Protein AF-C9SGU6-F1 (afdb_monomer_lite)

Structure (mmCIF, N/CA/C/O backbone):
data_AF-C9SGU6-F1
#
_entry.id   AF-C9SGU6-F1
#
loop_
_atom_site.group_PDB
_atom_site.id
_atom_site.type_symbol
_atom_site.label_atom_id
_atom_site.label_alt_id
_atom_site.label_comp_id
_atom_site.label_asym_id
_atom_site.label_entity_id
_atom_site.label_seq_id
_atom_site.pdbx_PDB_ins_code
_atom_site.Cartn_x
_atom_site.Cartn_y
_atom_site.Cartn_z
_atom_site.occupancy
_atom_site.B_iso_or_equiv
_atom_site.auth_seq_id
_atom_site.auth_comp_id
_atom_site.auth_asym_id
_atom_site.auth_atom_id
_atom_site.pdbx_PDB_model_num
ATOM 1 N N . MET A 1 1 ? 8.259 -7.236 9.080 1.00 78.50 1 MET A N 1
ATOM 2 C CA . MET A 1 1 ? 6.953 -6.535 9.101 1.00 78.50 1 MET A CA 1
ATOM 3 C C . MET A 1 1 ? 5.744 -7.467 9.236 1.00 78.50 1 MET A C 1
ATOM 5 O O . MET A 1 1 ? 4.925 -7.207 10.109 1.00 78.50 1 MET A O 1
ATOM 9 N N . LYS A 1 2 ? 5.641 -8.582 8.484 1.00 86.56 2 LYS A N 1
ATOM 10 C CA . LYS A 1 2 ? 4.493 -9.524 8.561 1.00 86.56 2 LYS A CA 1
ATOM 11 C C . LYS A 1 2 ? 4.124 -9.968 9.991 1.00 86.56 2 LYS A C 1
ATOM 13 O O . LYS A 1 2 ? 2.999 -9.752 10.418 1.00 86.56 2 LYS A O 1
ATOM 18 N N . LEU A 1 3 ? 5.095 -10.442 10.779 1.00 90.69 3 LEU A N 1
ATOM 19 C CA . LEU A 1 3 ? 4.860 -10.896 12.160 1.00 90.69 3 LEU A CA 1
ATOM 20 C C . LEU A 1 3 ? 4.240 -9.823 13.079 1.00 90.69 3 LEU A C 1
ATOM 22 O O . LEU A 1 3 ? 3.405 -10.140 13.920 1.00 90.69 3 LEU A O 1
ATOM 26 N N . GLN A 1 4 ? 4.653 -8.557 12.948 1.00 88.88 4 GLN A N 1
ATOM 27 C CA . GLN A 1 4 ? 4.104 -7.462 13.760 1.00 88.88 4 GLN A CA 1
ATOM 28 C C . GLN A 1 4 ? 2.655 -7.165 13.379 1.00 88.88 4 GLN A C 1
ATOM 30 O O . GLN A 1 4 ? 1.804 -7.047 14.258 1.00 88.88 4 GLN A O 1
ATOM 35 N N . ARG A 1 5 ? 2.363 -7.120 12.075 1.00 90.75 5 ARG A N 1
ATOM 36 C CA . ARG A 1 5 ? 1.000 -6.968 11.563 1.00 90.75 5 ARG A CA 1
ATOM 37 C C . ARG A 1 5 ? 0.098 -8.099 12.059 1.00 90.75 5 ARG A C 1
ATOM 39 O O . ARG A 1 5 ? -1.001 -7.829 12.532 1.00 90.75 5 ARG A O 1
ATOM 46 N N . ASP A 1 6 ? 0.558 -9.344 11.999 1.00 92.00 6 ASP A N 1
ATOM 47 C CA . ASP A 1 6 ? -0.247 -10.500 12.403 1.00 92.00 6 ASP A CA 1
ATOM 48 C C . ASP A 1 6 ? -0.514 -10.490 13.922 1.00 92.00 6 ASP A C 1
ATOM 50 O O . ASP A 1 6 ? -1.636 -10.755 14.359 1.00 92.00 6 ASP A O 1
ATOM 54 N N . LYS A 1 7 ? 0.471 -10.077 14.735 1.00 92.81 7 LYS A N 1
ATOM 55 C CA . LYS A 1 7 ? 0.284 -9.846 16.180 1.00 92.81 7 LYS A CA 1
ATOM 56 C C . LYS A 1 7 ? -0.747 -8.751 16.471 1.00 92.81 7 LYS A C 1
ATOM 58 O O . LYS A 1 7 ? -1.574 -8.938 17.362 1.00 92.81 7 LYS A O 1
ATOM 63 N N . LEU A 1 8 ? -0.733 -7.640 15.730 1.00 91.94 8 LEU A N 1
ATOM 64 C CA . LEU A 1 8 ? -1.722 -6.567 15.899 1.00 91.94 8 LEU A CA 1
ATOM 65 C C . LEU A 1 8 ? -3.136 -7.028 15.519 1.00 91.94 8 LEU A C 1
ATOM 67 O O . LEU A 1 8 ? -4.075 -6.727 16.248 1.00 91.94 8 LEU A O 1
ATOM 71 N N . HIS A 1 9 ? -3.298 -7.840 14.469 1.00 92.62 9 HIS A N 1
ATOM 72 C CA . HIS A 1 9 ? -4.600 -8.435 14.129 1.00 92.62 9 HIS A CA 1
ATOM 73 C C . HIS A 1 9 ? -5.104 -9.398 15.212 1.00 92.62 9 HIS A C 1
ATOM 75 O O . HIS A 1 9 ? -6.284 -9.389 15.562 1.00 92.62 9 HIS A O 1
ATOM 81 N N . GLN A 1 10 ? -4.222 -10.231 15.774 1.00 93.19 10 GLN A N 1
ATOM 82 C CA . GLN A 1 10 ? -4.583 -11.100 16.901 1.00 93.19 10 GLN A CA 1
ATOM 83 C C . GLN A 1 10 ? -5.014 -10.279 18.122 1.00 93.19 10 GLN A C 1
ATOM 85 O O . GLN A 1 10 ? -5.991 -10.624 18.790 1.00 93.19 10 GLN A O 1
ATOM 90 N N . TYR A 1 11 ? -4.311 -9.180 18.402 1.00 92.19 11 TYR A N 1
ATOM 91 C CA . TYR A 1 11 ? -4.652 -8.266 19.487 1.00 92.19 11 TYR A CA 1
ATOM 92 C C . TYR A 1 11 ? -6.001 -7.571 19.260 1.00 92.19 11 TYR A C 1
ATOM 94 O O . TYR A 1 11 ? -6.828 -7.564 20.169 1.00 92.19 11 TYR A O 1
ATOM 102 N N . GLN A 1 12 ? -6.261 -7.082 18.042 1.00 92.12 12 GLN A N 1
ATOM 103 C CA . GLN A 1 12 ? -7.534 -6.477 17.641 1.00 92.12 12 GLN A CA 1
ATOM 104 C C . GLN A 1 12 ? -8.701 -7.442 17.896 1.00 92.12 12 GLN A C 1
ATOM 106 O O . GLN A 1 12 ? -9.606 -7.115 18.660 1.00 92.12 12 GLN A O 1
ATOM 111 N N . LYS A 1 13 ? -8.618 -8.682 17.383 1.00 94.00 13 LYS A N 1
ATOM 112 C CA . LYS A 1 13 ? -9.633 -9.729 17.620 1.00 94.00 13 LYS A CA 1
ATOM 113 C C . LYS A 1 13 ? -9.870 -9.982 19.110 1.00 94.00 13 LYS A C 1
ATOM 115 O O . LYS A 1 13 ? -11.010 -10.137 19.548 1.00 94.00 13 LYS A O 1
ATOM 120 N N . ARG A 1 14 ? -8.796 -10.021 19.905 1.00 93.25 14 ARG A N 1
ATOM 121 C CA . ARG A 1 14 ? -8.880 -10.251 21.353 1.00 93.25 14 ARG A CA 1
ATOM 122 C C . ARG A 1 14 ? -9.587 -9.106 22.076 1.00 93.25 14 ARG A C 1
ATOM 124 O O . ARG A 1 14 ? -10.391 -9.379 22.966 1.00 93.25 14 ARG A O 1
ATOM 131 N N . ILE A 1 15 ? -9.298 -7.857 21.710 1.00 92.31 15 ILE A N 1
ATOM 132 C CA . ILE A 1 15 ? -9.948 -6.684 22.304 1.00 92.31 15 ILE A CA 1
ATOM 133 C C . ILE A 1 15 ? -11.419 -6.606 21.911 1.00 92.31 15 ILE A C 1
ATOM 135 O O . ILE A 1 15 ? -12.236 -6.327 22.785 1.00 92.31 15 ILE A O 1
ATOM 139 N N . THR A 1 16 ? -11.782 -6.885 20.657 1.00 92.56 16 THR A N 1
ATOM 140 C CA . THR A 1 16 ? -13.190 -6.872 20.228 1.00 92.56 16 THR A CA 1
ATOM 141 C C . THR A 1 16 ? -14.025 -7.826 21.083 1.00 92.56 16 THR A C 1
ATOM 143 O O . THR A 1 16 ? -14.994 -7.404 21.711 1.00 92.56 16 THR A O 1
ATOM 146 N N . LEU A 1 17 ? -13.559 -9.070 21.253 1.00 94.06 17 LEU A N 1
ATOM 147 C CA . LEU A 1 17 ? -14.221 -10.053 22.117 1.00 94.06 17 LEU A CA 1
ATOM 148 C C . LEU A 1 17 ? -14.317 -9.605 23.584 1.00 94.06 17 LEU A C 1
ATOM 150 O O . LEU A 1 17 ? -15.277 -9.943 24.277 1.00 94.06 17 LEU A O 1
ATOM 154 N N . LEU A 1 18 ? -13.315 -8.884 24.093 1.00 92.62 18 LEU A N 1
ATOM 155 C CA . LEU A 1 18 ? -13.335 -8.361 25.460 1.00 92.62 18 LEU A CA 1
ATOM 156 C C . LEU A 1 18 ? -14.340 -7.207 25.608 1.00 92.62 18 LEU A C 1
ATOM 158 O O . LEU A 1 18 ? -15.102 -7.179 26.573 1.00 92.62 18 LEU A O 1
ATOM 162 N N . THR A 1 19 ? -14.407 -6.329 24.610 1.00 93.94 19 THR A N 1
ATOM 163 C CA . THR A 1 19 ? -15.327 -5.185 24.542 1.00 93.94 19 THR A CA 1
ATOM 164 C C . THR A 1 19 ? -16.788 -5.658 24.516 1.00 93.94 19 THR A C 1
ATOM 166 O O . THR A 1 19 ? -17.645 -5.104 25.216 1.00 93.94 19 THR A O 1
ATOM 169 N N . ASP A 1 20 ? -17.078 -6.736 23.783 1.00 94.00 20 ASP A N 1
ATOM 170 C CA . ASP A 1 20 ? -18.405 -7.364 23.747 1.00 94.00 20 ASP A CA 1
ATOM 171 C C . ASP A 1 20 ? -18.794 -7.950 25.110 1.00 94.00 20 ASP A C 1
ATOM 173 O O . ASP A 1 20 ? -19.910 -7.736 25.600 1.00 94.00 20 ASP A O 1
ATOM 177 N N . LYS A 1 21 ? -17.850 -8.623 25.783 1.00 94.88 21 LYS A N 1
ATOM 178 C CA . LYS A 1 21 ? -18.050 -9.146 27.143 1.00 94.88 21 LYS A CA 1
ATOM 179 C C . LYS A 1 21 ? -18.328 -8.030 28.144 1.00 94.88 21 LYS A C 1
ATOM 181 O O . LYS A 1 21 ? -19.246 -8.155 28.951 1.00 94.88 21 LYS A O 1
ATOM 186 N N . GLU A 1 22 ? -17.588 -6.927 28.092 1.00 92.56 22 GLU A N 1
ATOM 187 C CA . GLU A 1 22 ? -17.822 -5.779 28.976 1.00 92.56 22 GLU A CA 1
ATOM 188 C C . GLU A 1 22 ? -19.174 -5.111 28.714 1.00 92.56 22 GLU A C 1
ATOM 190 O O . GLU A 1 22 ? -19.848 -4.694 29.657 1.00 92.56 22 GLU A O 1
ATOM 195 N N . THR A 1 23 ? -19.628 -5.100 27.459 1.00 94.56 23 THR A N 1
ATOM 196 C CA . THR A 1 23 ? -20.978 -4.647 27.095 1.00 94.56 23 THR A CA 1
ATOM 197 C C . THR A 1 23 ? -22.054 -5.549 27.703 1.00 94.56 23 THR A C 1
ATOM 199 O O . THR A 1 23 ? -23.039 -5.051 28.255 1.00 94.56 23 THR A O 1
ATOM 202 N N . ALA A 1 24 ? -21.871 -6.871 27.652 1.00 95.50 24 ALA A N 1
ATOM 203 C CA . ALA A 1 24 ? -22.787 -7.825 28.275 1.00 95.50 24 ALA A CA 1
ATOM 204 C C . ALA A 1 24 ? -22.815 -7.678 29.807 1.00 95.50 24 ALA A C 1
ATOM 206 O O . ALA A 1 24 ? -23.893 -7.631 30.401 1.00 95.50 24 ALA A O 1
ATOM 207 N N . ILE A 1 25 ? -21.649 -7.527 30.445 1.00 93.88 25 ILE A N 1
ATOM 208 C CA . ILE A 1 25 ? -21.535 -7.301 31.894 1.00 93.88 25 ILE A CA 1
ATOM 209 C C . ILE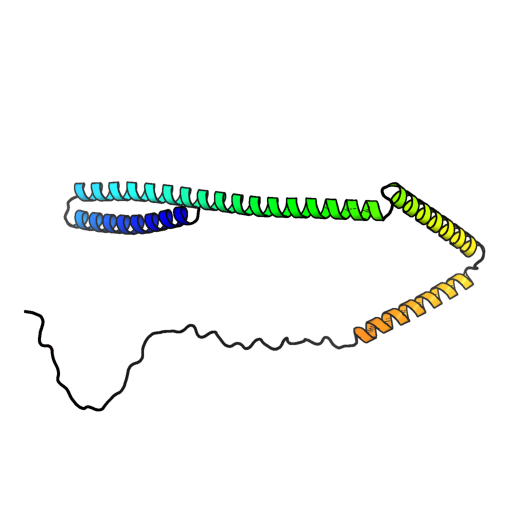 A 1 25 ? -22.234 -5.996 32.292 1.00 93.88 25 ILE A C 1
ATOM 211 O O . ILE A 1 25 ? -22.996 -5.985 33.257 1.00 93.88 25 ILE A O 1
ATOM 215 N N . ALA A 1 26 ? -22.037 -4.910 31.538 1.00 93.00 26 ALA A N 1
ATOM 216 C CA . ALA A 1 26 ? -22.704 -3.638 31.802 1.00 93.00 26 ALA A CA 1
ATOM 217 C C . ALA A 1 26 ? -24.237 -3.775 31.747 1.00 93.00 26 ALA A C 1
ATOM 219 O O . ALA A 1 26 ? -24.923 -3.312 32.658 1.00 93.00 26 ALA A O 1
ATOM 220 N N . LYS A 1 27 ? -24.775 -4.478 30.737 1.00 94.88 27 LYS A N 1
ATOM 221 C CA . LYS A 1 27 ? -26.218 -4.767 30.623 1.00 94.88 27 LYS A CA 1
ATOM 222 C C . LYS A 1 27 ? -26.739 -5.583 31.811 1.00 94.88 27 LYS A C 1
ATOM 224 O O . LYS A 1 27 ? -27.778 -5.248 32.372 1.00 94.88 27 LYS A O 1
ATOM 229 N N . GLN A 1 28 ? -26.006 -6.617 32.230 1.00 95.12 28 GLN A N 1
ATOM 230 C CA . GLN A 1 28 ? -26.386 -7.446 33.379 1.00 95.12 28 GLN A CA 1
ATOM 231 C C . GLN A 1 28 ? -26.379 -6.665 34.700 1.00 95.12 28 GLN A C 1
ATOM 233 O O . GLN A 1 28 ? -27.272 -6.855 35.521 1.00 95.12 28 GLN A O 1
ATOM 238 N N . MET A 1 29 ? -25.392 -5.792 34.921 1.00 93.12 29 MET A N 1
ATOM 239 C CA . MET A 1 29 ? -25.319 -4.974 36.140 1.00 93.12 29 MET A CA 1
ATOM 240 C C . MET A 1 29 ? -26.420 -3.909 36.178 1.00 93.12 29 MET A C 1
ATOM 242 O O . MET A 1 29 ? -27.006 -3.688 37.234 1.00 93.12 29 MET A O 1
ATOM 246 N N . LEU A 1 30 ? -26.773 -3.321 35.026 1.00 93.75 30 LEU A N 1
ATOM 247 C CA . LEU A 1 30 ? -27.924 -2.418 34.916 1.00 93.75 30 LEU A CA 1
ATOM 248 C C . LEU A 1 30 ? -29.244 -3.124 35.244 1.00 93.75 30 LEU A C 1
ATOM 250 O O . LEU A 1 30 ? -30.047 -2.571 35.989 1.00 93.75 30 LEU A O 1
ATOM 254 N N . ALA A 1 31 ? -29.444 -4.354 34.755 1.00 94.44 31 ALA A N 1
ATOM 255 C CA . ALA A 1 31 ? -30.636 -5.148 35.069 1.00 94.44 31 ALA A CA 1
ATOM 256 C C . ALA A 1 31 ? -30.758 -5.480 36.570 1.00 94.44 31 ALA A C 1
ATOM 258 O O . ALA A 1 31 ? -31.863 -5.606 37.085 1.00 94.44 31 ALA A O 1
ATOM 259 N N . LYS A 1 32 ? -29.626 -5.588 37.279 1.00 94.31 32 LYS A N 1
ATOM 260 C CA . LYS A 1 32 ? -29.566 -5.819 38.733 1.00 94.31 32 LYS A CA 1
ATOM 261 C C . LYS A 1 32 ? -29.677 -4.536 39.571 1.00 94.31 32 LYS A C 1
ATOM 263 O O . LYS A 1 32 ? -29.711 -4.629 40.790 1.00 94.31 32 LYS A O 1
ATOM 268 N N . GLY A 1 33 ? -29.707 -3.356 38.945 1.00 93.31 33 GLY A N 1
ATOM 269 C CA . GLY A 1 33 ? -29.745 -2.057 39.629 1.00 93.31 33 GLY A CA 1
ATOM 270 C C . GLY A 1 33 ? -28.383 -1.523 40.105 1.00 93.31 33 GLY A C 1
ATOM 271 O O . GLY A 1 33 ? -28.312 -0.397 40.597 1.00 93.31 33 GLY A O 1
ATOM 272 N N . ASP A 1 34 ? -27.291 -2.266 39.898 1.00 94.44 34 ASP A N 1
ATOM 273 C CA . ASP A 1 34 ? -25.928 -1.905 40.317 1.00 94.44 34 ASP A CA 1
ATOM 274 C C . ASP A 1 34 ? -25.281 -0.911 39.325 1.00 94.44 34 ASP A C 1
ATOM 276 O O . ASP A 1 34 ? -24.446 -1.268 38.482 1.00 94.44 34 ASP A O 1
ATOM 280 N N . LYS A 1 35 ? -25.655 0.372 39.424 1.00 93.75 35 LYS A N 1
ATOM 281 C CA . LYS A 1 35 ? -25.174 1.439 38.520 1.00 93.75 35 LYS A CA 1
ATOM 282 C C . LYS A 1 35 ? -23.657 1.657 38.564 1.00 93.75 35 LYS A C 1
ATOM 284 O O . LYS A 1 35 ? -23.049 1.840 37.510 1.00 93.75 35 LYS A O 1
ATOM 289 N N . ASP A 1 36 ? -23.028 1.591 39.736 1.00 93.94 36 ASP A N 1
ATOM 290 C CA . ASP A 1 36 ? -21.586 1.853 39.874 1.00 93.94 36 ASP A CA 1
ATOM 291 C C . ASP A 1 36 ? -20.728 0.808 39.148 1.00 93.94 36 ASP A C 1
ATOM 293 O O . ASP A 1 36 ? -19.763 1.143 38.452 1.00 93.94 36 ASP A O 1
ATOM 297 N N . LYS A 1 37 ? -21.117 -0.471 39.233 1.00 92.50 37 LYS A N 1
ATOM 298 C CA . LYS A 1 37 ? -20.437 -1.560 38.515 1.00 92.50 37 LYS A CA 1
ATOM 299 C C . LYS A 1 37 ? -20.658 -1.463 37.008 1.00 92.50 37 LYS A C 1
ATOM 301 O O . LYS A 1 37 ? -19.726 -1.713 36.243 1.00 92.50 37 LYS A O 1
ATOM 306 N N . ALA A 1 38 ? -21.858 -1.068 36.579 1.00 93.75 38 ALA A N 1
ATOM 307 C CA . ALA A 1 38 ? -22.138 -0.818 35.168 1.00 93.75 38 ALA A CA 1
ATOM 308 C C . ALA A 1 38 ? -21.277 0.331 34.614 1.00 93.75 38 ALA A C 1
ATOM 310 O O . ALA A 1 38 ? -20.678 0.188 33.548 1.00 93.75 38 ALA A O 1
ATOM 311 N N . LEU A 1 39 ? -21.135 1.435 35.357 1.00 95.25 39 LEU A N 1
ATOM 312 C CA . LEU A 1 39 ? -20.258 2.550 34.982 1.00 95.25 39 LEU A CA 1
ATOM 313 C C . LEU A 1 39 ? -18.790 2.122 34.881 1.00 95.25 39 LEU A C 1
ATOM 315 O O . LEU A 1 39 ? -18.106 2.512 33.934 1.00 95.25 39 LEU A O 1
ATOM 319 N N . LEU A 1 40 ? -18.300 1.301 35.814 1.00 94.62 40 LEU A N 1
ATOM 320 C CA . LEU A 1 40 ? -16.936 0.773 35.755 1.00 94.62 40 LEU A CA 1
ATOM 321 C C . LEU A 1 40 ? -16.710 -0.092 34.504 1.00 94.62 40 LEU A C 1
ATOM 323 O O . LEU A 1 40 ? -15.692 0.073 33.830 1.00 94.62 40 LEU A O 1
ATOM 327 N N . ALA A 1 41 ? -17.658 -0.975 34.171 1.00 93.69 41 ALA A N 1
ATOM 328 C CA . ALA A 1 41 ? -17.596 -1.800 32.964 1.00 93.69 41 ALA A CA 1
ATOM 329 C C . ALA A 1 41 ? -17.585 -0.939 31.688 1.00 93.69 41 ALA A C 1
ATOM 331 O O . ALA A 1 41 ? -16.759 -1.155 30.806 1.00 93.69 41 ALA A O 1
ATOM 332 N N . LEU A 1 42 ? -18.423 0.100 31.618 1.00 94.94 42 LEU A N 1
ATOM 333 C CA . LEU A 1 42 ? -18.445 1.028 30.481 1.00 94.94 42 LEU A CA 1
ATOM 334 C C . LEU A 1 42 ? -17.156 1.856 30.356 1.00 94.94 42 LEU A C 1
ATOM 336 O O . LEU A 1 42 ? -16.703 2.118 29.243 1.00 94.94 42 LEU A O 1
ATOM 340 N N . ARG A 1 43 ? -16.528 2.247 31.473 1.00 95.56 43 ARG A N 1
ATOM 341 C CA . ARG A 1 43 ? -15.223 2.932 31.450 1.00 95.56 43 ARG A CA 1
ATOM 342 C C . ARG A 1 43 ? -14.118 2.030 30.904 1.00 95.56 43 ARG A C 1
ATOM 344 O O . ARG A 1 43 ? -13.316 2.488 30.091 1.00 95.56 43 ARG A O 1
ATOM 351 N N . ARG A 1 44 ? -14.089 0.755 31.311 1.00 94.50 44 ARG A N 1
ATOM 352 C CA . ARG A 1 44 ? -13.145 -0.231 30.756 1.00 94.50 44 ARG A CA 1
ATOM 353 C C . ARG A 1 44 ? -13.379 -0.448 29.263 1.00 94.50 44 ARG A C 1
ATOM 355 O O . ARG A 1 44 ? -12.413 -0.372 28.502 1.00 94.50 44 ARG A O 1
ATOM 362 N N . LYS A 1 45 ? -14.649 -0.535 28.849 1.00 95.31 45 LYS A N 1
ATOM 363 C CA . LYS A 1 45 ? -15.037 -0.662 27.440 1.00 95.31 45 LYS A CA 1
ATOM 364 C C . LYS A 1 45 ? -14.490 0.511 26.642 1.00 95.31 45 LYS A C 1
ATOM 366 O O . LYS A 1 45 ? -13.855 0.330 25.609 1.00 95.31 45 LYS A O 1
ATOM 371 N N . LYS A 1 46 ? -14.666 1.731 27.160 1.00 96.25 46 LYS A N 1
ATOM 372 C CA . LYS A 1 46 ? -14.202 2.942 26.480 1.00 96.25 46 LYS A CA 1
ATOM 373 C C . LYS A 1 46 ? -12.680 3.003 26.349 1.00 96.25 46 LYS A C 1
ATOM 375 O O . LYS A 1 46 ? -12.161 3.436 25.322 1.00 96.25 46 LYS A O 1
ATOM 380 N N . TYR A 1 47 ? -11.961 2.548 27.371 1.00 94.94 47 TYR A N 1
ATOM 381 C CA . TYR A 1 47 ? -10.508 2.438 27.315 1.00 94.94 47 TYR A CA 1
ATOM 382 C C . TYR A 1 47 ? -10.057 1.418 26.256 1.00 94.94 47 TYR A C 1
ATOM 384 O O . TYR A 1 47 ? -9.169 1.721 25.459 1.00 94.94 47 TYR A O 1
ATOM 392 N N . GLN A 1 48 ? -10.712 0.258 26.183 1.00 93.75 48 GLN A N 1
ATOM 393 C CA . GLN A 1 48 ? -10.438 -0.779 25.182 1.00 93.75 48 GLN A CA 1
ATOM 394 C C . GLN A 1 48 ? -10.729 -0.315 23.753 1.00 93.75 48 GLN A C 1
ATOM 396 O O . GLN A 1 48 ? -9.897 -0.521 22.874 1.00 93.75 48 GLN A O 1
ATOM 401 N N . GLU A 1 49 ? -11.829 0.406 23.528 1.00 93.44 49 GLU A N 1
ATOM 402 C CA . GLU A 1 49 ? -12.111 1.057 22.240 1.00 93.44 49 GLU A CA 1
ATOM 403 C C . GLU A 1 49 ? -10.991 2.025 21.837 1.00 93.44 49 GLU A C 1
ATOM 405 O O . GLU A 1 49 ? -10.570 2.047 20.683 1.00 93.44 49 GLU A O 1
ATOM 410 N N . SER A 1 50 ? -10.462 2.804 22.789 1.00 95.31 50 SER A N 1
ATOM 411 C CA . SER A 1 50 ? -9.358 3.729 22.504 1.00 95.31 50 SER A CA 1
ATOM 412 C C . SER A 1 50 ? -8.057 3.004 22.129 1.00 95.31 50 SER A C 1
ATOM 414 O O . SER A 1 50 ? -7.294 3.485 21.293 1.00 95.31 50 SER A O 1
ATOM 416 N N . LEU A 1 51 ? -7.803 1.834 22.725 1.00 91.81 51 LEU A N 1
ATOM 417 C CA . LEU A 1 51 ? -6.679 0.957 22.387 1.00 91.81 51 LEU A CA 1
ATOM 418 C C . LEU A 1 51 ? -6.854 0.315 21.011 1.00 91.81 51 LEU A C 1
ATOM 420 O O . LEU A 1 51 ? -5.877 0.204 20.270 1.00 91.81 51 LEU A O 1
ATOM 424 N N . LEU A 1 52 ? -8.081 -0.067 20.656 1.00 93.44 52 LEU A N 1
ATOM 425 C CA . LEU A 1 52 ? -8.413 -0.603 19.340 1.00 93.44 52 LEU A CA 1
ATOM 426 C C . LEU A 1 52 ? -8.168 0.465 18.264 1.00 93.44 52 LEU A C 1
ATOM 428 O O . LEU A 1 52 ? -7.400 0.223 17.340 1.00 93.44 52 LEU A O 1
ATOM 432 N N . ALA A 1 53 ? -8.656 1.692 18.465 1.00 93.75 53 ALA A N 1
ATOM 433 C CA . ALA A 1 53 ? -8.418 2.802 17.539 1.00 93.75 53 ALA A CA 1
ATOM 434 C C . ALA A 1 53 ? -6.920 3.113 17.336 1.00 93.75 53 ALA A C 1
ATOM 436 O O . ALA A 1 53 ? -6.468 3.352 16.216 1.00 93.75 53 ALA A O 1
ATOM 437 N N . LYS A 1 54 ? -6.115 3.073 18.409 1.00 93.56 54 LYS A N 1
ATOM 438 C CA . LYS A 1 54 ? -4.649 3.217 18.306 1.00 93.56 54 LYS A CA 1
ATOM 439 C C . LYS A 1 54 ? -4.011 2.063 17.530 1.00 93.56 54 LYS A C 1
ATOM 441 O O . LYS A 1 54 ? -3.083 2.290 16.760 1.00 93.56 54 LYS A O 1
ATOM 446 N N . THR A 1 55 ? -4.501 0.843 17.742 1.00 92.69 55 THR A N 1
ATOM 447 C CA . THR A 1 55 ? -4.039 -0.362 17.037 1.00 92.69 55 THR A CA 1
ATOM 448 C C . THR A 1 55 ? -4.321 -0.264 15.539 1.00 92.69 55 THR A C 1
ATOM 450 O O . THR A 1 55 ? -3.435 -0.548 14.736 1.00 92.69 55 THR A O 1
ATOM 453 N N . ASP A 1 56 ? -5.509 0.208 15.160 1.00 91.75 56 ASP A N 1
ATOM 454 C CA . ASP A 1 56 ? -5.896 0.412 13.760 1.00 91.75 56 ASP A CA 1
ATOM 455 C C . ASP A 1 56 ? -5.013 1.466 13.081 1.00 91.75 56 ASP A C 1
ATOM 457 O O . ASP A 1 56 ? -4.514 1.247 11.976 1.00 91.75 56 ASP A O 1
ATOM 461 N N . ALA A 1 57 ? -4.730 2.576 13.772 1.00 95.00 57 ALA A N 1
ATOM 462 C CA . ALA A 1 57 ? -3.811 3.600 13.277 1.00 95.00 57 ALA A CA 1
ATOM 463 C C . ALA A 1 57 ? -2.390 3.045 13.057 1.00 95.00 57 ALA A C 1
ATOM 465 O O . ALA A 1 57 ? -1.756 3.319 12.037 1.00 95.00 57 ALA A O 1
ATOM 466 N N . GLN A 1 58 ? -1.895 2.215 13.981 1.00 91.88 58 GLN A N 1
ATOM 467 C CA . GLN A 1 58 ? -0.600 1.545 13.834 1.00 91.88 58 GLN A CA 1
ATOM 468 C C . GLN A 1 58 ? -0.589 0.538 12.677 1.00 91.88 58 GLN A C 1
ATOM 470 O O . GLN A 1 58 ? 0.407 0.449 11.957 1.00 91.88 58 GLN A O 1
ATOM 475 N N . LEU A 1 59 ? -1.680 -0.205 12.469 1.00 92.38 59 LEU A N 1
ATOM 476 C CA . LEU A 1 59 ? -1.825 -1.116 11.332 1.00 92.38 59 LEU A CA 1
ATOM 477 C C . LEU A 1 59 ? -1.773 -0.365 9.999 1.00 92.38 59 LEU A C 1
ATOM 479 O O . LEU A 1 59 ? -1.027 -0.781 9.111 1.00 92.38 59 LEU A O 1
ATOM 483 N N . ALA A 1 60 ? -2.484 0.758 9.884 1.00 92.25 60 ALA A N 1
ATOM 484 C CA . ALA A 1 60 ? -2.436 1.613 8.700 1.00 92.25 60 ALA A CA 1
ATOM 485 C C . ALA A 1 60 ? -1.014 2.143 8.442 1.00 92.25 60 ALA A C 1
ATOM 487 O O . ALA A 1 60 ? -0.512 2.095 7.318 1.00 92.25 60 ALA A O 1
ATOM 488 N N . GLN A 1 61 ? -0.309 2.567 9.494 1.00 93.56 61 GLN A N 1
ATOM 489 C CA . GLN A 1 61 ? 1.071 3.029 9.363 1.00 93.56 61 GLN A CA 1
ATOM 490 C C . GLN A 1 61 ? 2.035 1.913 8.927 1.00 93.5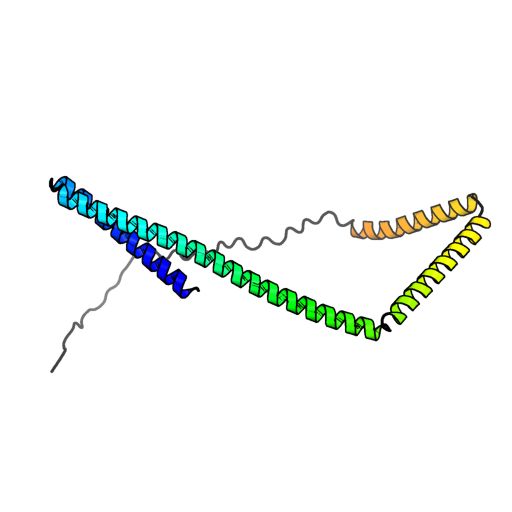6 61 GLN A C 1
ATOM 492 O O . GLN A 1 61 ? 2.938 2.157 8.125 1.00 93.56 61 GLN A O 1
ATOM 497 N N . LEU A 1 62 ? 1.840 0.677 9.398 1.00 92.06 62 LEU A N 1
ATOM 498 C CA . LEU A 1 62 ? 2.620 -0.479 8.942 1.00 92.06 62 LEU A CA 1
ATOM 499 C C . LEU A 1 62 ? 2.338 -0.845 7.482 1.00 92.06 62 LEU A C 1
ATOM 501 O O . LEU A 1 62 ? 3.263 -1.263 6.783 1.00 92.06 62 LEU A O 1
ATOM 505 N N . GLN A 1 63 ? 1.094 -0.701 7.019 1.00 90.50 63 GLN A N 1
ATOM 506 C CA . GLN A 1 63 ? 0.744 -0.894 5.609 1.00 90.50 63 GLN A CA 1
ATOM 507 C C . GLN A 1 63 ? 1.476 0.128 4.739 1.00 90.50 63 GLN A C 1
ATOM 509 O O . GLN A 1 63 ? 2.200 -0.271 3.832 1.00 90.50 63 GLN A O 1
ATOM 514 N N . HIS A 1 64 ? 1.400 1.412 5.096 1.00 93.94 64 HIS A N 1
ATOM 515 C CA . HIS A 1 64 ? 2.119 2.477 4.397 1.00 93.94 64 HIS A CA 1
ATOM 516 C C . HIS A 1 64 ? 3.636 2.230 4.363 1.00 93.94 64 HIS A C 1
ATOM 518 O O . HIS A 1 64 ? 4.267 2.318 3.313 1.00 93.94 64 HIS A O 1
ATOM 524 N N . LEU A 1 65 ? 4.234 1.852 5.499 1.00 92.94 65 LEU A N 1
ATOM 525 C CA . LEU A 1 65 ? 5.661 1.534 5.555 1.00 92.94 65 LEU A CA 1
ATOM 526 C C . LEU A 1 65 ? 6.022 0.331 4.672 1.00 92.94 65 LEU A C 1
ATOM 528 O O . LEU A 1 65 ? 7.076 0.333 4.044 1.00 92.94 65 LEU A O 1
ATOM 532 N N . THR A 1 66 ? 5.161 -0.686 4.614 1.00 92.06 66 THR A N 1
ATOM 533 C CA . THR A 1 66 ? 5.387 -1.866 3.768 1.00 92.06 66 THR A CA 1
ATOM 534 C C . THR A 1 66 ? 5.343 -1.488 2.290 1.00 92.06 66 THR A C 1
ATOM 536 O O . THR A 1 66 ? 6.285 -1.813 1.575 1.00 92.06 66 THR A O 1
ATOM 539 N N . SER A 1 67 ? 4.337 -0.721 1.860 1.00 93.56 67 SER A N 1
ATOM 540 C CA . SER A 1 67 ? 4.240 -0.230 0.481 1.00 93.56 67 SER A CA 1
ATOM 541 C C . SER A 1 67 ? 5.431 0.645 0.089 1.00 93.56 67 SER A C 1
ATOM 543 O O . SER A 1 67 ? 5.954 0.511 -1.012 1.00 93.56 67 SER A O 1
ATOM 545 N N . ASN A 1 68 ? 5.930 1.485 1.001 1.00 95.00 68 ASN A N 1
ATOM 546 C CA . ASN A 1 68 ? 7.128 2.288 0.748 1.00 95.00 68 ASN A CA 1
ATOM 547 C C . ASN A 1 68 ? 8.382 1.429 0.558 1.00 95.00 68 ASN A C 1
ATOM 549 O O . ASN A 1 68 ? 9.210 1.731 -0.296 1.00 95.00 68 ASN A O 1
ATOM 553 N N . VAL A 1 69 ? 8.536 0.360 1.345 1.00 93.81 69 VAL A N 1
ATOM 554 C CA . VAL A 1 69 ? 9.659 -0.576 1.187 1.00 93.81 69 VAL A CA 1
ATOM 555 C C . VAL A 1 69 ? 9.541 -1.344 -0.128 1.00 93.81 69 VAL A C 1
ATOM 557 O O . VAL A 1 69 ? 10.535 -1.488 -0.830 1.00 93.81 69 VAL A O 1
ATOM 560 N N . GLU A 1 70 ? 8.343 -1.802 -0.487 1.00 92.00 70 GLU A N 1
ATOM 561 C CA . GLU A 1 70 ? 8.088 -2.475 -1.766 1.00 92.00 70 GLU A CA 1
ATOM 562 C C . GLU A 1 70 ? 8.397 -1.555 -2.952 1.00 92.00 70 GLU A C 1
ATOM 564 O O . GLU A 1 70 ? 9.105 -1.952 -3.875 1.00 92.00 70 GLU A O 1
ATOM 569 N N . PHE A 1 71 ? 7.962 -0.296 -2.889 1.00 95.19 71 PHE A N 1
ATOM 570 C CA . PHE A 1 71 ? 8.297 0.701 -3.898 1.00 95.19 71 PHE A CA 1
ATOM 571 C C . PHE A 1 71 ? 9.806 0.958 -3.976 1.00 95.19 71 PHE A C 1
ATOM 573 O O . PHE A 1 71 ? 10.364 0.992 -5.069 1.00 95.19 71 PHE A O 1
ATOM 580 N N . ALA A 1 72 ? 10.493 1.079 -2.837 1.00 94.50 72 ALA A N 1
ATOM 581 C CA . ALA A 1 72 ? 11.943 1.258 -2.807 1.00 94.50 72 ALA A CA 1
ATOM 582 C C . ALA A 1 72 ? 12.698 0.056 -3.406 1.00 94.50 72 ALA A C 1
ATOM 584 O O . ALA A 1 72 ? 13.729 0.240 -4.054 1.00 94.50 72 ALA A O 1
ATOM 585 N N . LEU A 1 73 ? 12.187 -1.169 -3.227 1.00 94.62 73 LEU A N 1
ATOM 586 C CA . LEU A 1 73 ? 12.741 -2.367 -3.865 1.00 94.62 73 LEU A CA 1
ATOM 587 C C . LEU A 1 73 ? 12.585 -2.307 -5.388 1.00 94.62 73 LEU A C 1
ATOM 589 O O . LEU A 1 73 ? 13.575 -2.473 -6.096 1.00 94.62 73 LEU A O 1
ATOM 593 N N . ILE A 1 74 ? 11.390 -1.971 -5.883 1.00 94.81 74 ILE A N 1
ATOM 594 C CA . ILE A 1 74 ? 11.148 -1.782 -7.322 1.00 94.81 74 ILE A CA 1
ATOM 595 C C . ILE A 1 74 ? 12.056 -0.680 -7.874 1.00 94.81 74 ILE A C 1
ATOM 597 O O . ILE A 1 74 ? 12.702 -0.861 -8.900 1.00 94.81 74 ILE A O 1
ATOM 601 N N . GLN A 1 75 ? 12.159 0.453 -7.180 1.00 93.31 75 GLN A N 1
ATOM 602 C CA . GLN A 1 75 ? 13.003 1.571 -7.592 1.00 93.31 75 GLN A CA 1
ATOM 603 C C . GLN A 1 75 ? 14.479 1.165 -7.690 1.00 93.31 75 GLN A C 1
ATOM 605 O O . GLN A 1 75 ? 15.170 1.573 -8.624 1.00 93.31 75 GLN A O 1
ATOM 610 N N . LYS A 1 76 ? 14.964 0.343 -6.755 1.00 95.44 76 LYS A N 1
ATOM 611 C CA . LYS A 1 76 ? 16.320 -0.211 -6.790 1.00 95.44 76 LYS A CA 1
ATOM 612 C C . LYS A 1 76 ? 16.517 -1.128 -8.002 1.00 95.44 76 LYS A C 1
ATOM 614 O O . LYS A 1 76 ? 17.548 -1.022 -8.665 1.00 95.44 76 LYS A O 1
ATOM 619 N N . ASP A 1 77 ? 15.546 -1.975 -8.320 1.00 94.88 77 ASP A N 1
ATOM 620 C CA . ASP A 1 77 ? 15.632 -2.876 -9.473 1.00 94.88 77 ASP A CA 1
ATOM 621 C C . ASP A 1 77 ? 15.565 -2.107 -10.806 1.00 94.88 77 ASP A C 1
ATOM 623 O O . ASP A 1 77 ? 16.371 -2.360 -11.702 1.00 94.88 77 ASP A O 1
ATOM 627 N N . VAL A 1 78 ? 14.703 -1.088 -10.912 1.00 94.88 78 VAL A N 1
ATOM 628 C CA . VAL A 1 78 ? 14.649 -0.173 -12.069 1.00 94.88 78 VAL A CA 1
ATOM 629 C C . VAL A 1 78 ? 15.968 0.580 -12.231 1.00 94.88 78 VAL A C 1
ATOM 631 O O . VAL A 1 78 ? 16.500 0.660 -13.337 1.00 94.88 78 VAL A O 1
ATOM 634 N N . MET A 1 79 ? 16.535 1.100 -11.139 1.00 95.06 79 MET A N 1
ATOM 635 C CA . MET A 1 79 ? 17.832 1.778 -11.171 1.00 95.06 79 MET A CA 1
ATOM 636 C C . MET A 1 79 ? 18.938 0.836 -11.667 1.00 95.06 79 MET A C 1
ATOM 638 O O . MET A 1 79 ? 19.756 1.237 -12.494 1.00 95.06 79 MET A O 1
ATOM 642 N N . PHE A 1 80 ? 18.956 -0.418 -11.206 1.00 95.19 80 PHE A N 1
ATOM 643 C CA . PHE A 1 80 ? 19.923 -1.414 -11.667 1.00 95.19 80 PHE A CA 1
ATOM 644 C C . PHE A 1 80 ? 19.744 -1.740 -13.158 1.00 95.19 80 PHE A C 1
ATOM 646 O O . PHE A 1 80 ? 20.728 -1.772 -13.898 1.00 95.19 80 PHE A O 1
ATOM 653 N N . GLY A 1 81 ? 18.499 -1.898 -13.619 1.00 95.12 81 GLY A N 1
ATOM 654 C CA . GLY A 1 81 ? 18.178 -2.099 -15.034 1.00 95.12 81 GLY A CA 1
ATOM 655 C C . GLY A 1 81 ? 18.625 -0.931 -15.916 1.00 95.12 81 GLY A C 1
ATOM 656 O O . GLY A 1 81 ? 19.276 -1.146 -16.935 1.00 95.12 81 GLY A O 1
ATOM 657 N N . LEU A 1 82 ? 18.372 0.313 -15.495 1.00 95.75 82 LEU A N 1
ATOM 658 C CA . LEU A 1 82 ? 18.840 1.517 -16.194 1.00 95.75 82 LEU A CA 1
ATOM 659 C C . LEU A 1 82 ? 20.369 1.607 -16.230 1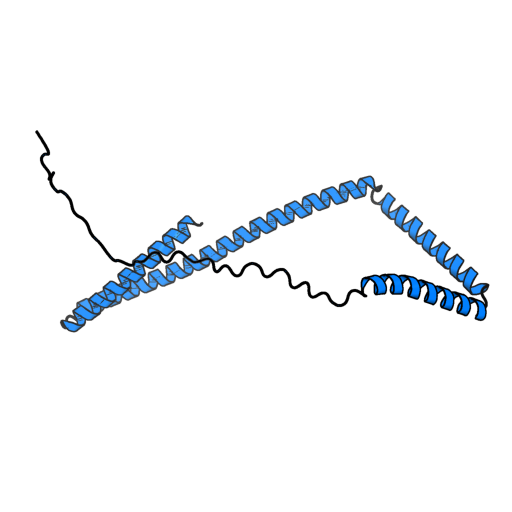.00 95.75 82 LEU A C 1
ATOM 661 O O . LEU A 1 82 ? 20.942 1.957 -17.261 1.00 95.75 82 LEU A O 1
ATOM 665 N N . GLN A 1 83 ? 21.049 1.272 -15.131 1.00 94.81 83 GLN A N 1
ATOM 666 C CA . GLN A 1 83 ? 22.511 1.232 -15.097 1.00 94.81 83 GLN A CA 1
ATOM 667 C C . GLN A 1 83 ? 23.075 0.178 -16.051 1.00 94.81 83 GLN A C 1
ATOM 669 O O . GLN A 1 83 ? 24.049 0.455 -16.750 1.00 94.81 83 GLN A O 1
ATOM 674 N N . GLN A 1 84 ? 22.478 -1.015 -16.098 1.00 95.69 84 GLN A N 1
ATOM 675 C CA . GLN A 1 84 ? 22.895 -2.071 -17.015 1.00 95.69 84 GLN A CA 1
ATOM 676 C C . GLN A 1 84 ? 22.625 -1.681 -18.472 1.00 95.69 84 GLN A C 1
ATOM 678 O O . GLN A 1 84 ? 23.531 -1.783 -19.294 1.00 95.69 84 GLN A O 1
ATOM 683 N N . GLY A 1 85 ? 21.438 -1.151 -18.775 1.00 94.00 85 GLY A N 1
ATOM 684 C CA . GLY A 1 85 ? 21.100 -0.642 -20.104 1.00 94.00 85 GLY A CA 1
ATOM 685 C C . GLY A 1 85 ? 22.034 0.484 -20.548 1.00 94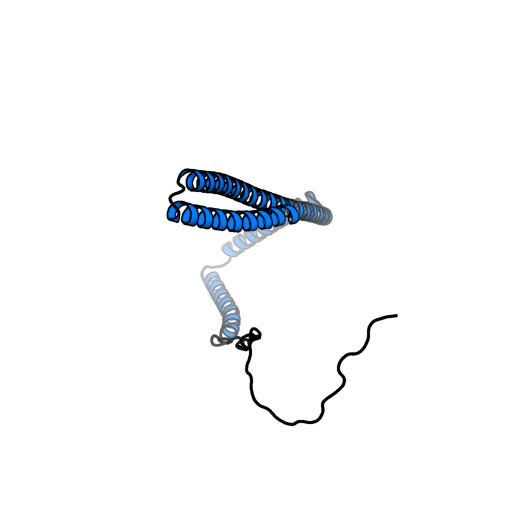.00 85 GLY A C 1
ATOM 686 O O . GLY A 1 85 ? 22.532 0.461 -21.666 1.00 94.00 85 GLY A O 1
ATOM 687 N N . SER A 1 86 ? 22.367 1.422 -19.657 1.00 93.44 86 SER A N 1
ATOM 688 C CA . SER A 1 86 ? 23.332 2.488 -19.951 1.00 93.44 86 SER A CA 1
ATOM 689 C C . SER A 1 86 ? 24.734 1.949 -20.240 1.00 93.44 86 SER A C 1
ATOM 691 O O . SER A 1 86 ? 25.418 2.496 -21.099 1.00 93.44 86 SER A O 1
ATOM 693 N N . ARG A 1 87 ? 25.175 0.886 -19.554 1.00 93.69 87 ARG A N 1
ATOM 694 C CA . ARG A 1 87 ? 26.455 0.227 -19.862 1.00 93.69 87 ARG A CA 1
ATOM 695 C C . ARG A 1 87 ? 26.423 -0.422 -21.240 1.00 93.69 87 ARG A C 1
ATOM 697 O O . ARG A 1 87 ? 27.271 -0.095 -22.053 1.00 93.69 87 ARG A O 1
ATOM 704 N N . VAL A 1 88 ? 25.401 -1.227 -21.528 1.00 93.62 88 VAL A N 1
ATOM 705 C CA . VAL A 1 88 ? 25.248 -1.879 -22.839 1.00 93.62 88 VAL A CA 1
ATOM 706 C C . VAL A 1 88 ? 25.175 -0.848 -23.966 1.00 93.62 88 VAL A C 1
ATOM 708 O O . VAL A 1 88 ? 25.834 -1.012 -24.983 1.00 93.62 88 VAL A O 1
ATOM 711 N N . LEU A 1 89 ? 24.435 0.250 -23.783 1.00 89.12 89 LEU A N 1
ATOM 712 C CA . LEU A 1 89 ? 24.384 1.335 -24.766 1.00 89.12 89 LEU A CA 1
ATOM 713 C C . LEU A 1 89 ? 25.751 1.991 -24.979 1.00 89.12 89 LEU A C 1
ATOM 715 O O . LEU A 1 89 ? 26.088 2.308 -26.113 1.00 89.12 89 LEU A O 1
ATOM 719 N N . LYS A 1 90 ? 26.547 2.179 -23.920 1.00 88.44 90 LYS A N 1
ATOM 720 C CA . LYS A 1 90 ? 27.920 2.690 -24.047 1.00 88.44 90 LYS A CA 1
ATOM 721 C C . LYS A 1 90 ? 28.825 1.710 -24.784 1.00 88.44 90 LYS A C 1
ATOM 723 O O . LYS A 1 90 ? 29.635 2.161 -25.586 1.00 88.44 90 LYS A O 1
ATOM 728 N N . ASP A 1 91 ? 28.673 0.414 -24.539 1.00 89.38 91 ASP A N 1
ATOM 729 C CA . ASP A 1 91 ? 29.446 -0.628 -25.216 1.00 89.38 91 ASP A CA 1
ATOM 730 C C . ASP A 1 91 ? 29.087 -0.680 -26.712 1.00 89.38 91 ASP A C 1
ATOM 732 O O . ASP A 1 91 ? 29.977 -0.608 -27.554 1.00 89.38 91 ASP A O 1
ATOM 736 N N . ILE A 1 92 ? 27.789 -0.667 -27.049 1.00 85.94 92 ILE A N 1
ATOM 737 C CA . ILE A 1 92 ? 27.301 -0.561 -28.436 1.00 85.94 92 ILE A CA 1
ATOM 738 C C . ILE A 1 92 ? 27.814 0.724 -29.087 1.00 85.94 92 ILE A C 1
ATOM 740 O O . ILE A 1 92 ? 28.285 0.709 -30.221 1.00 85.94 92 ILE A O 1
ATOM 744 N N . GLN A 1 93 ? 27.734 1.854 -28.383 1.00 78.69 93 GLN A N 1
ATOM 745 C CA . GLN A 1 93 ? 28.211 3.124 -28.912 1.00 78.69 93 GLN A CA 1
ATOM 746 C C . GLN A 1 93 ? 29.723 3.100 -29.148 1.00 78.69 93 GLN A C 1
ATOM 748 O O . GLN A 1 93 ? 30.174 3.657 -30.141 1.00 78.69 93 GLN A O 1
ATOM 753 N N . ALA A 1 94 ? 30.506 2.439 -28.292 1.00 84.25 94 ALA A N 1
ATOM 754 C CA . ALA A 1 94 ? 31.936 2.245 -28.513 1.00 84.25 94 ALA A CA 1
ATOM 755 C C . ALA A 1 94 ? 32.213 1.354 -29.737 1.00 84.25 94 ALA A C 1
ATOM 757 O O . ALA A 1 94 ? 33.095 1.679 -30.531 1.00 84.25 94 ALA A O 1
ATOM 758 N N . GLU A 1 95 ? 31.440 0.283 -29.930 1.00 81.38 95 GLU A N 1
ATOM 759 C CA . GLU A 1 95 ? 31.560 -0.625 -31.079 1.00 81.38 95 GLU A CA 1
ATOM 760 C C . GLU A 1 95 ? 31.157 0.044 -32.407 1.00 81.38 95 GLU A C 1
ATOM 762 O O . GLU A 1 95 ? 31.824 -0.149 -33.421 1.00 81.38 95 GLU A O 1
ATOM 767 N N . MET A 1 96 ? 30.149 0.925 -32.398 1.00 73.62 96 MET A N 1
ATOM 768 C CA . MET A 1 96 ? 29.740 1.739 -33.557 1.00 73.62 96 MET A CA 1
ATOM 769 C C . MET A 1 96 ? 30.677 2.930 -33.858 1.00 73.62 96 MET A C 1
ATOM 771 O O . MET A 1 96 ? 30.349 3.789 -34.676 1.00 73.62 96 MET A O 1
ATOM 775 N N . GLY A 1 97 ? 31.852 3.001 -33.221 1.00 76.19 97 GLY A N 1
ATOM 776 C CA . GLY A 1 97 ? 32.862 4.035 -33.476 1.00 76.19 97 GLY A CA 1
ATOM 777 C C . GLY A 1 97 ? 32.762 5.273 -32.578 1.00 76.19 97 GLY A C 1
ATOM 778 O O . GLY A 1 97 ? 33.332 6.315 -32.898 1.00 76.19 97 GLY A O 1
ATOM 779 N N . GLY A 1 98 ? 32.054 5.186 -31.453 1.00 78.94 98 GLY A N 1
ATOM 780 C CA . GLY A 1 98 ? 31.919 6.266 -30.480 1.00 78.94 98 GLY A CA 1
ATOM 781 C C . GLY A 1 98 ? 31.121 7.456 -31.013 1.00 78.94 98 GLY A C 1
ATOM 782 O O . GLY A 1 98 ? 30.238 7.321 -31.855 1.00 78.94 98 GLY A O 1
ATOM 783 N N . VAL A 1 99 ? 31.422 8.650 -30.502 1.00 74.19 99 VAL A N 1
ATOM 784 C CA . VAL A 1 99 ? 30.801 9.900 -30.977 1.00 74.19 99 VAL A CA 1
ATOM 785 C C . VAL A 1 99 ? 31.195 10.187 -32.429 1.00 74.19 99 VAL A C 1
ATOM 787 O O . VAL A 1 99 ? 30.341 10.565 -33.221 1.00 74.19 99 VAL A O 1
ATOM 790 N N . GLU A 1 100 ? 32.445 9.910 -32.804 1.00 75.00 100 GLU A N 1
ATOM 791 C CA . GLU A 1 100 ? 32.952 10.132 -34.164 1.00 75.00 100 GLU A CA 1
ATOM 792 C C . GLU A 1 100 ? 32.274 9.228 -35.204 1.00 75.00 100 GLU A C 1
ATOM 794 O O . GLU A 1 100 ? 32.027 9.652 -36.329 1.00 75.00 100 GLU A O 1
ATOM 799 N N . GLY A 1 101 ? 31.954 7.980 -34.847 1.00 75.88 101 GLY A N 1
ATOM 800 C CA . GLY A 1 101 ? 31.193 7.071 -35.706 1.00 75.88 101 GLY A CA 1
ATOM 801 C C . GLY A 1 101 ? 29.768 7.554 -35.962 1.00 75.88 101 GLY A C 1
ATOM 802 O O . GLY A 1 101 ? 29.297 7.510 -37.099 1.00 75.88 101 GLY A O 1
ATOM 803 N N . VAL A 1 102 ? 29.113 8.089 -34.928 1.00 74.62 102 VAL A N 1
ATOM 804 C CA . VAL A 1 102 ? 27.776 8.686 -35.048 1.00 74.62 102 VAL A CA 1
ATOM 805 C C . VAL A 1 102 ? 27.822 9.980 -35.863 1.00 74.62 102 VAL A C 1
ATOM 807 O O . VAL A 1 102 ? 27.005 10.146 -36.764 1.00 74.62 102 VAL A O 1
ATOM 810 N N . GLU A 1 103 ? 28.786 10.870 -35.613 1.00 77.25 103 GLU A N 1
ATOM 811 C CA . GLU A 1 103 ? 28.969 12.097 -36.403 1.00 77.25 103 GLU A CA 1
ATOM 812 C C . GLU A 1 103 ? 29.256 11.793 -37.876 1.00 77.25 103 GLU A C 1
ATOM 814 O O . GLU A 1 103 ? 28.684 12.440 -38.752 1.00 77.25 103 GLU A O 1
ATOM 819 N N . ARG A 1 104 ? 30.069 10.768 -38.164 1.00 80.19 104 ARG A N 1
ATOM 820 C CA . ARG A 1 104 ? 30.332 10.320 -39.537 1.00 80.19 104 ARG A CA 1
ATOM 821 C C . ARG A 1 104 ? 29.069 9.796 -40.214 1.00 80.19 104 ARG A C 1
ATOM 823 O O . ARG A 1 104 ? 28.766 10.248 -41.309 1.00 80.19 104 ARG A O 1
ATOM 830 N N . MET A 1 105 ? 28.296 8.929 -39.555 1.00 79.25 105 MET A N 1
ATOM 831 C CA . MET A 1 105 ? 27.017 8.452 -40.101 1.00 79.25 105 MET A CA 1
ATOM 832 C C . MET A 1 105 ? 26.017 9.590 -40.331 1.00 79.25 105 MET A C 1
ATOM 834 O O . MET A 1 105 ? 25.315 9.598 -41.339 1.00 79.25 105 MET A O 1
ATOM 838 N N . MET A 1 106 ? 25.930 10.563 -39.417 1.00 80.75 106 MET A N 1
ATOM 839 C CA . MET A 1 106 ? 25.062 11.728 -39.615 1.00 80.75 106 MET A CA 1
ATOM 840 C C . MET A 1 106 ? 25.539 12.597 -40.785 1.00 80.75 106 MET A C 1
ATOM 842 O O . MET A 1 106 ? 24.701 13.093 -41.535 1.00 80.75 106 MET A O 1
ATOM 846 N N . GLY A 1 107 ? 26.855 12.744 -40.963 1.00 85.88 107 GLY A N 1
ATOM 847 C CA . GLY A 1 107 ? 27.458 13.417 -42.113 1.00 85.88 107 GLY A CA 1
ATOM 848 C C . GLY A 1 107 ? 27.150 12.711 -43.434 1.00 85.88 107 GLY A C 1
ATOM 849 O O . GLY A 1 107 ? 26.613 13.339 -44.340 1.00 85.88 107 GLY A O 1
ATOM 850 N N . GLU A 1 108 ? 27.398 11.402 -43.513 1.00 82.94 108 GLU A N 1
ATOM 851 C CA . GLU A 1 108 ? 27.110 10.571 -44.692 1.00 82.94 108 GLU A CA 1
ATOM 852 C C . GLU A 1 108 ? 25.614 10.592 -45.050 1.00 82.94 108 GLU A C 1
ATOM 854 O O . GLU A 1 108 ? 25.252 10.694 -46.220 1.00 82.94 108 GLU A O 1
ATOM 859 N N . ASN A 1 109 ? 24.723 10.567 -44.053 1.00 85.69 109 ASN A N 1
ATOM 860 C CA . ASN A 1 109 ? 23.280 10.638 -44.286 1.00 85.69 109 ASN A CA 1
ATOM 861 C C . ASN A 1 109 ? 22.831 12.036 -44.748 1.00 85.69 109 ASN A C 1
ATOM 863 O O . ASN A 1 109 ? 21.980 12.163 -45.627 1.00 85.69 109 ASN A O 1
ATOM 867 N N . ALA A 1 110 ? 23.411 13.100 -44.188 1.00 87.56 110 ALA A N 1
ATOM 868 C CA . ALA A 1 110 ? 23.147 14.463 -44.643 1.00 87.56 110 ALA A CA 1
ATOM 869 C C . ALA A 1 110 ? 23.633 14.685 -46.086 1.00 87.56 110 ALA A C 1
ATOM 871 O O . ALA A 1 110 ? 22.934 15.326 -46.870 1.00 87.56 110 ALA A O 1
ATOM 872 N N . GLU A 1 111 ? 24.790 14.125 -46.449 1.00 87.94 111 GLU A N 1
ATOM 873 C CA . GLU A 1 111 ? 25.330 14.161 -47.810 1.00 87.94 111 GLU A CA 1
ATOM 874 C C . GLU A 1 111 ? 24.468 13.344 -48.784 1.00 87.94 111 GLU A C 1
ATOM 876 O O . GLU A 1 111 ? 24.104 13.846 -49.846 1.00 87.94 111 GLU A O 1
ATOM 881 N N . ALA A 1 112 ? 24.034 12.139 -48.398 1.00 87.06 112 ALA A N 1
ATOM 882 C CA . ALA A 1 112 ? 23.110 11.329 -49.192 1.00 87.06 112 ALA A CA 1
ATOM 883 C C . ALA A 1 112 ? 21.765 12.038 -49.425 1.00 87.06 112 ALA A C 1
ATOM 885 O O . ALA A 1 112 ? 21.243 12.021 -50.539 1.00 87.06 112 ALA A O 1
ATOM 886 N N . LEU A 1 113 ? 21.223 12.713 -48.404 1.00 89.69 113 LEU A N 1
ATOM 887 C CA . LEU A 1 113 ? 20.012 13.528 -48.531 1.00 89.69 113 LEU A CA 1
ATOM 888 C C . LEU A 1 113 ? 20.217 14.736 -49.451 1.00 89.69 113 LEU A C 1
ATOM 890 O O . LEU A 1 113 ? 19.315 15.080 -50.214 1.00 89.69 113 LEU A O 1
ATOM 894 N N . ALA A 1 114 ? 21.375 15.394 -49.381 1.00 89.94 114 ALA A N 1
ATOM 895 C CA . ALA A 1 114 ? 21.703 16.496 -50.280 1.00 89.94 114 ALA A CA 1
ATOM 896 C C . ALA A 1 114 ? 21.796 16.012 -51.734 1.00 89.94 114 ALA A C 1
ATOM 898 O O . ALA A 1 114 ? 21.189 16.618 -52.613 1.00 89.94 114 ALA A O 1
ATOM 899 N N . TYR A 1 115 ? 22.455 14.876 -51.968 1.00 90.25 115 TYR A N 1
ATOM 900 C CA . TYR A 1 115 ? 22.545 14.251 -53.286 1.00 90.25 115 TYR A CA 1
ATOM 901 C C . TYR A 1 115 ? 21.174 13.808 -53.819 1.00 90.25 115 TYR A C 1
ATOM 903 O O . TYR A 1 115 ? 20.854 14.045 -54.980 1.00 90.25 115 TYR A O 1
ATOM 911 N N . GLN A 1 116 ? 20.314 13.230 -52.971 1.00 87.38 116 GLN A N 1
ATOM 912 C CA . GLN A 1 116 ? 18.934 12.904 -53.349 1.00 87.38 116 GLN A CA 1
ATOM 913 C C . GLN A 1 116 ? 18.134 14.147 -53.745 1.00 87.38 116 GLN A C 1
ATOM 915 O O . GLN A 1 116 ? 17.396 14.101 -54.726 1.00 87.38 116 GLN A O 1
ATOM 920 N N . LYS A 1 117 ? 18.287 15.260 -53.017 1.00 89.25 117 LYS A N 1
ATOM 921 C CA . LYS A 1 117 ? 17.642 16.531 -53.373 1.00 89.25 117 LYS A CA 1
ATOM 922 C C . LYS A 1 117 ? 18.164 17.090 -54.687 1.00 89.25 117 LYS A C 1
ATOM 924 O O . LYS A 1 117 ? 17.362 17.529 -55.498 1.00 89.25 117 LYS A O 1
ATOM 929 N N . GLU A 1 118 ? 19.471 17.028 -54.922 1.00 86.81 118 GLU A N 1
ATOM 930 C CA . GLU A 1 118 ? 20.065 17.445 -56.193 1.00 86.81 118 GLU A CA 1
ATOM 931 C C . GLU A 1 118 ? 19.536 16.595 -57.358 1.00 86.81 118 GLU A C 1
ATOM 933 O O . GLU A 1 118 ? 19.146 17.138 -58.388 1.00 86.81 118 GLU A O 1
ATOM 938 N N . ILE A 1 119 ? 19.427 15.272 -57.183 1.00 85.81 119 ILE A N 1
ATOM 939 C CA . ILE A 1 119 ? 18.791 14.394 -58.176 1.00 85.81 119 ILE A CA 1
ATOM 940 C C . ILE A 1 119 ? 17.332 14.794 -58.400 1.00 85.81 119 ILE A C 1
ATOM 942 O O . ILE A 1 119 ? 16.919 14.896 -59.551 1.00 85.81 119 ILE A O 1
ATOM 946 N N . ALA A 1 120 ? 16.561 15.023 -57.335 1.00 85.44 120 ALA A N 1
ATOM 947 C CA . ALA A 1 120 ? 15.157 15.411 -57.439 1.00 85.44 120 ALA A CA 1
ATOM 948 C C . ALA A 1 120 ? 14.988 16.753 -58.172 1.00 85.44 120 ALA A C 1
ATOM 950 O O . ALA A 1 120 ? 14.138 16.873 -59.048 1.00 85.44 120 ALA A O 1
ATOM 951 N N . GLU A 1 121 ? 15.836 17.744 -57.886 1.00 86.12 121 GLU A N 1
ATOM 952 C CA . GLU A 1 121 ? 15.844 19.034 -58.586 1.00 86.12 121 GLU A CA 1
ATOM 953 C C . GLU A 1 121 ? 16.222 18.882 -60.068 1.00 86.12 121 GLU A C 1
ATOM 955 O O . GLU A 1 121 ? 15.604 19.503 -60.936 1.00 86.12 121 GLU A O 1
ATOM 960 N N . LEU A 1 122 ? 17.198 18.023 -60.383 1.00 84.50 122 LEU A N 1
ATOM 961 C CA . LEU A 1 122 ? 17.585 17.718 -61.762 1.00 84.50 122 LEU A CA 1
ATOM 962 C C . LEU A 1 122 ? 16.493 16.960 -62.531 1.00 84.50 122 LEU A C 1
ATOM 964 O O . LEU A 1 122 ? 16.329 17.203 -63.730 1.00 84.50 122 LEU A O 1
ATOM 968 N N . LEU A 1 123 ? 15.762 16.055 -61.870 1.00 82.62 123 LEU A N 1
ATOM 969 C CA . LEU A 1 123 ? 14.637 15.323 -62.458 1.00 82.62 123 LEU A CA 1
ATOM 970 C C . LEU A 1 123 ? 13.450 16.258 -62.710 1.00 82.62 123 LEU A C 1
ATOM 972 O O . LEU A 1 123 ? 12.994 16.339 -63.848 1.00 82.62 123 LEU A O 1
ATOM 976 N N . ASN A 1 124 ? 13.044 17.054 -61.717 1.00 80.06 124 ASN A N 1
ATOM 977 C CA . ASN A 1 124 ? 11.961 18.037 -61.862 1.00 80.06 124 ASN A CA 1
ATOM 978 C C . ASN A 1 124 ? 12.266 19.106 -62.921 1.00 80.06 124 ASN A C 1
ATOM 980 O O . ASN A 1 124 ? 11.354 19.677 -63.510 1.00 80.06 124 ASN A O 1
ATOM 984 N N . GLY A 1 125 ? 13.544 19.403 -63.173 1.00 75.31 125 GLY A N 1
ATOM 985 C CA . GLY A 1 125 ? 13.956 20.317 -64.239 1.00 75.31 125 GLY A CA 1
ATOM 986 C C . GLY A 1 125 ? 13.940 19.713 -65.650 1.00 75.31 125 GLY A C 1
ATOM 987 O O . GLY A 1 125 ? 14.069 20.462 -66.620 1.00 75.31 125 GLY A O 1
ATOM 988 N N . ARG A 1 126 ? 13.834 18.383 -65.788 1.00 76.62 126 ARG A N 1
ATOM 989 C CA . ARG A 1 126 ? 13.879 17.662 -67.075 1.00 76.62 126 ARG A CA 1
ATOM 990 C C . ARG A 1 126 ? 12.581 16.955 -67.450 1.00 76.62 126 ARG A C 1
ATOM 992 O O . ARG A 1 126 ? 12.376 16.748 -68.642 1.00 76.62 126 ARG A O 1
ATOM 999 N N . ILE A 1 127 ? 11.765 16.580 -66.473 1.00 81.00 127 ILE A N 1
ATOM 1000 C CA . ILE A 1 127 ? 10.484 15.902 -66.677 1.00 81.00 127 ILE A CA 1
ATOM 1001 C C . ILE A 1 127 ? 9.421 16.945 -67.041 1.00 81.00 127 ILE A C 1
ATOM 1003 O O . ILE A 1 127 ? 9.349 18.024 -66.452 1.00 81.00 127 ILE A O 1
ATOM 1007 N N . SER A 1 128 ? 8.627 16.654 -68.068 1.00 80.38 128 SER A N 1
ATOM 1008 C CA . SER A 1 128 ? 7.480 17.477 -68.450 1.00 80.38 128 SER A CA 1
ATOM 1009 C C . SER A 1 128 ? 6.250 17.136 -67.605 1.00 80.38 128 SER A C 1
ATOM 1011 O O . SER A 1 128 ? 6.105 16.016 -67.134 1.00 80.38 128 SER A O 1
ATOM 1013 N N . ASN A 1 129 ? 5.305 18.069 -67.466 1.00 80.75 129 ASN A N 1
ATOM 1014 C CA . ASN A 1 129 ? 4.097 17.843 -66.655 1.00 80.75 129 ASN A CA 1
ATOM 1015 C C . ASN A 1 129 ? 3.284 16.600 -67.071 1.00 80.75 129 ASN A C 1
ATOM 1017 O O . ASN A 1 129 ? 2.591 16.036 -66.239 1.00 80.75 129 ASN A O 1
ATOM 1021 N N . SER A 1 130 ? 3.349 16.197 -68.346 1.00 81.38 130 SER A N 1
ATOM 1022 C CA . SER A 1 130 ? 2.668 14.991 -68.842 1.00 81.38 130 SER A CA 1
ATOM 1023 C C . SER A 1 130 ? 3.372 13.708 -68.405 1.00 81.38 130 SER A C 1
ATOM 1025 O O . SER A 1 130 ? 2.714 12.708 -68.169 1.00 81.38 130 SER A O 1
ATOM 1027 N N . GLU A 1 131 ? 4.703 13.728 -68.320 1.00 84.50 131 GLU A N 1
ATOM 1028 C CA . GLU A 1 131 ? 5.498 12.587 -67.855 1.00 84.50 131 GLU A CA 1
ATOM 1029 C C . GLU A 1 131 ? 5.400 12.440 -66.328 1.00 84.50 131 GLU A C 1
ATOM 1031 O O . GLU A 1 131 ? 5.421 11.325 -65.824 1.00 84.50 131 GLU A O 1
ATOM 1036 N N . GLU A 1 132 ? 5.239 13.545 -65.590 1.00 83.44 132 GLU A N 1
ATOM 1037 C CA . GLU A 1 132 ? 4.968 13.510 -64.145 1.00 83.44 132 GLU A CA 1
ATOM 1038 C C . GLU A 1 132 ? 3.615 12.841 -63.841 1.00 83.44 132 GLU A C 1
ATOM 1040 O O . GLU A 1 132 ? 3.533 12.000 -62.951 1.00 83.44 132 GLU A O 1
ATOM 1045 N N . GLU A 1 133 ? 2.572 13.149 -64.623 1.00 85.00 133 GLU A N 1
ATOM 1046 C CA . GLU A 1 133 ? 1.241 12.529 -64.495 1.00 85.00 133 GLU A CA 1
ATOM 1047 C C . GLU A 1 133 ? 1.293 11.012 -64.768 1.00 85.00 133 GLU A C 1
ATOM 1049 O O . GLU A 1 133 ? 0.702 10.229 -64.028 1.00 85.00 133 GLU A O 1
ATOM 1054 N N . GLU A 1 134 ? 2.083 10.571 -65.757 1.00 88.50 134 GLU A N 1
ATOM 1055 C CA . GLU A 1 134 ? 2.315 9.140 -66.019 1.00 88.50 134 GLU A CA 1
ATOM 1056 C C . GLU A 1 134 ? 3.030 8.431 -64.849 1.00 88.50 134 GLU A C 1
ATOM 1058 O O . GLU A 1 134 ? 2.704 7.287 -64.527 1.00 88.50 134 GLU A O 1
ATOM 1063 N N . VAL A 1 135 ? 3.984 9.101 -64.190 1.00 87.62 135 VAL A N 1
ATOM 1064 C CA . VAL A 1 135 ? 4.686 8.569 -63.006 1.00 87.62 135 VAL A CA 1
ATOM 1065 C C . VAL A 1 135 ? 3.754 8.482 -61.795 1.00 87.62 135 VAL A C 1
ATOM 1067 O O . VAL A 1 135 ? 3.798 7.490 -61.062 1.00 87.62 135 VAL A O 1
ATOM 1070 N N . GLU A 1 136 ? 2.903 9.488 -61.579 1.00 87.31 136 GLU A N 1
ATOM 1071 C CA . GLU A 1 136 ? 1.884 9.476 -60.521 1.00 87.31 136 GLU A CA 1
ATOM 1072 C C . GLU A 1 136 ? 0.876 8.331 -60.724 1.00 87.31 136 GLU A C 1
ATOM 1074 O O . GLU A 1 136 ? 0.560 7.614 -59.769 1.00 87.31 136 GLU A O 1
ATOM 1079 N N . ASP A 1 137 ? 0.433 8.099 -61.963 1.00 90.38 137 ASP A N 1
ATOM 1080 C CA . ASP A 1 137 ? -0.451 6.983 -62.316 1.00 90.38 137 ASP A CA 1
ATOM 1081 C C . ASP A 1 137 ? 0.218 5.614 -62.076 1.00 90.38 137 ASP A C 1
ATOM 1083 O O . ASP A 1 137 ? -0.405 4.702 -61.517 1.00 90.38 137 ASP A O 1
ATOM 1087 N N . GLU A 1 138 ? 1.497 5.451 -62.443 1.00 90.50 138 GLU A N 1
ATOM 1088 C CA . GLU A 1 138 ? 2.249 4.209 -62.199 1.00 90.50 138 GLU A CA 1
ATOM 1089 C C . GLU A 1 138 ? 2.450 3.952 -60.693 1.00 90.50 138 GLU A C 1
ATOM 1091 O O . GLU A 1 138 ? 2.327 2.812 -60.222 1.00 90.50 138 GLU A O 1
ATOM 1096 N N . LEU A 1 139 ? 2.713 5.008 -59.915 1.00 89.50 139 LEU A N 1
ATOM 1097 C CA . LEU A 1 139 ? 2.811 4.932 -58.458 1.00 89.50 139 LEU A CA 1
ATOM 1098 C C . LEU A 1 139 ? 1.477 4.501 -57.839 1.00 89.50 139 LEU A C 1
ATOM 1100 O O . LEU A 1 139 ? 1.460 3.579 -57.021 1.00 89.50 139 LEU A O 1
ATOM 1104 N N . ALA A 1 140 ? 0.365 5.102 -58.270 1.00 89.19 140 ALA A N 1
ATOM 1105 C CA . ALA A 1 140 ? -0.972 4.741 -57.807 1.00 89.19 140 ALA A CA 1
ATOM 1106 C C . ALA A 1 140 ? -1.314 3.277 -58.133 1.00 89.19 140 ALA A C 1
ATOM 1108 O O . ALA A 1 140 ? -1.916 2.576 -57.313 1.00 89.19 140 ALA A O 1
ATOM 1109 N N . GLU A 1 141 ? -0.892 2.768 -59.294 1.00 90.12 141 GLU A N 1
ATOM 1110 C CA . GLU A 1 141 ? -1.062 1.356 -59.637 1.00 90.12 141 GLU A CA 1
ATOM 1111 C C . GLU A 1 141 ? -0.217 0.436 -58.735 1.00 90.12 141 GLU A C 1
ATOM 1113 O O . GLU A 1 141 ? -0.698 -0.608 -58.281 1.00 90.12 141 GLU A O 1
ATOM 1118 N N . MET A 1 142 ? 1.032 0.808 -58.434 1.00 84.88 142 MET A N 1
ATOM 1119 C CA . MET A 1 142 ? 1.887 0.055 -57.509 1.00 84.88 142 MET A CA 1
ATOM 1120 C C . MET A 1 142 ? 1.325 0.034 -56.085 1.00 84.88 142 MET A C 1
ATOM 1122 O O . MET A 1 142 ? 1.272 -1.037 -55.471 1.00 84.88 142 MET A O 1
ATOM 1126 N N . GLU A 1 143 ? 0.860 1.175 -55.577 1.00 85.12 143 GLU A N 1
ATOM 1127 C CA . GLU A 1 143 ? 0.189 1.276 -54.279 1.00 85.12 143 GLU A CA 1
ATOM 1128 C C . GLU A 1 143 ? -1.081 0.420 -54.248 1.00 85.12 143 GLU A C 1
ATOM 1130 O O . GLU A 1 143 ? -1.273 -0.364 -53.317 1.00 85.12 143 GLU A O 1
ATOM 1135 N N . ALA A 1 144 ? -1.905 0.471 -55.299 1.00 86.31 144 ALA A N 1
ATOM 1136 C CA . ALA A 1 144 ? -3.098 -0.360 -55.415 1.00 86.31 144 ALA A CA 1
ATOM 1137 C C . ALA A 1 144 ? -2.770 -1.860 -55.457 1.00 86.31 144 ALA A C 1
ATOM 1139 O O . ALA A 1 144 ? -3.495 -2.650 -54.861 1.00 86.31 144 ALA A O 1
ATOM 1140 N N . ARG A 1 145 ? -1.676 -2.289 -56.104 1.00 81.75 145 ARG A N 1
ATOM 1141 C CA . ARG A 1 145 ? -1.238 -3.700 -56.097 1.00 81.75 145 ARG A CA 1
ATOM 1142 C C . ARG A 1 145 ? -0.728 -4.147 -54.722 1.00 81.75 145 ARG A C 1
ATOM 1144 O O . ARG A 1 145 ? -1.008 -5.277 -54.320 1.00 81.75 145 ARG A O 1
ATOM 1151 N N . LEU A 1 146 ? -0.001 -3.288 -54.002 1.00 80.88 146 LEU A N 1
ATOM 1152 C CA . LEU A 1 146 ? 0.465 -3.568 -52.637 1.00 80.88 146 LEU A CA 1
ATOM 1153 C C . LEU A 1 146 ? -0.713 -3.652 -51.659 1.00 80.88 146 LEU A C 1
ATOM 1155 O O . LEU A 1 146 ? -0.831 -4.633 -50.923 1.00 80.88 146 LEU A O 1
ATOM 1159 N N . HIS A 1 147 ? -1.632 -2.687 -51.720 1.00 72.88 147 HIS A N 1
ATOM 1160 C CA . HIS A 1 147 ? -2.831 -2.671 -50.888 1.00 72.88 147 HIS A CA 1
ATOM 1161 C C . HIS A 1 147 ? -3.847 -3.741 -51.285 1.00 72.88 147 HIS A C 1
ATOM 1163 O O . HIS A 1 147 ? -4.459 -4.325 -50.403 1.00 72.88 147 HIS A O 1
ATOM 1169 N N . ALA A 1 148 ? -3.981 -4.111 -52.560 1.00 67.56 148 ALA A N 1
ATOM 1170 C CA . ALA A 1 148 ? -4.777 -5.273 -52.960 1.00 67.56 148 ALA A CA 1
ATOM 1171 C C . ALA A 1 148 ? -4.183 -6.581 -52.406 1.00 67.56 148 ALA A C 1
ATOM 1173 O O . ALA A 1 148 ? -4.928 -7.493 -52.062 1.00 67.56 148 ALA A O 1
ATOM 1174 N N . GLY A 1 149 ? -2.858 -6.677 -52.251 1.00 58.62 149 GLY A N 1
ATOM 1175 C CA . GLY A 1 149 ? -2.210 -7.777 -51.526 1.00 58.62 149 GLY A CA 1
ATOM 1176 C C . GLY A 1 149 ? -2.560 -7.807 -50.031 1.00 58.62 149 GLY A C 1
ATOM 1177 O O . GLY A 1 149 ? -2.738 -8.886 -49.463 1.00 58.62 149 GLY A O 1
ATOM 1178 N N . GLU A 1 150 ? -2.732 -6.640 -49.405 1.00 53.62 150 GLU A N 1
ATOM 1179 C CA . GLU A 1 150 ? -3.233 -6.509 -48.029 1.00 53.62 150 GLU A CA 1
ATOM 1180 C C . GLU A 1 150 ? -4.750 -6.744 -47.924 1.00 53.62 150 GLU A C 1
ATOM 1182 O O . GLU A 1 150 ? -5.207 -7.351 -46.958 1.00 53.62 150 GLU A O 1
ATOM 1187 N N . GLU A 1 151 ? -5.544 -6.366 -48.927 1.00 47.62 151 GLU A N 1
ATOM 1188 C CA . GLU A 1 151 ? -6.984 -6.641 -48.985 1.00 47.62 151 GLU A CA 1
ATOM 1189 C C . GLU A 1 151 ? -7.287 -8.110 -49.297 1.00 47.62 151 GLU A C 1
ATOM 1191 O O . GLU A 1 151 ? -8.300 -8.629 -48.843 1.00 47.62 151 GLU A O 1
ATOM 1196 N N . VAL A 1 152 ? -6.392 -8.847 -49.962 1.00 47.44 152 VAL A N 1
ATOM 1197 C CA . VAL A 1 152 ? -6.493 -10.316 -50.065 1.00 47.44 152 VAL A CA 1
ATOM 1198 C C . VAL A 1 152 ? -6.142 -10.985 -48.722 1.00 47.44 152 VAL A C 1
ATOM 1200 O O . VAL A 1 152 ? -6.644 -12.072 -48.433 1.00 47.44 152 VAL A O 1
ATOM 1203 N N . ALA A 1 153 ? -5.374 -10.321 -47.847 1.00 47.19 153 ALA A N 1
ATOM 1204 C CA . ALA A 1 153 ? -5.203 -10.727 -46.447 1.00 47.19 153 ALA A CA 1
ATOM 1205 C C . ALA A 1 153 ? -6.360 -10.261 -45.531 1.00 47.19 153 ALA A C 1
ATOM 1207 O O . ALA A 1 153 ? -6.627 -10.907 -44.517 1.00 47.19 153 ALA A O 1
ATOM 1208 N N . GLN A 1 154 ? -7.089 -9.197 -45.894 1.00 44.53 154 GLN A N 1
ATOM 1209 C CA . GLN A 1 154 ? -8.303 -8.726 -45.201 1.00 44.53 154 GLN A CA 1
ATOM 1210 C C . GLN A 1 154 ? -9.619 -9.264 -45.801 1.00 44.53 154 GLN A C 1
ATOM 1212 O O . GLN A 1 154 ? -10.687 -9.067 -45.228 1.00 44.53 154 GLN A O 1
ATOM 1217 N N . GLY A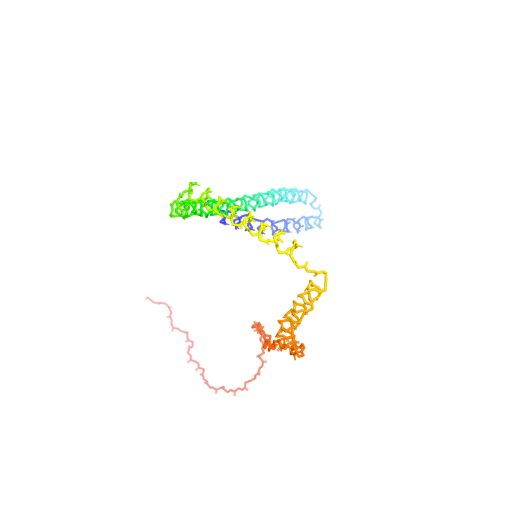 1 155 ? -9.549 -10.032 -46.890 1.00 39.78 155 GLY A N 1
ATOM 1218 C CA . GLY A 1 155 ? -10.653 -10.772 -47.509 1.00 39.78 155 GLY A CA 1
ATOM 1219 C C . GLY A 1 155 ? -11.018 -12.067 -46.779 1.00 39.78 155 GLY A C 1
ATOM 1220 O O . GLY A 1 155 ? -11.777 -12.888 -47.296 1.00 39.78 155 GLY A O 1
ATOM 1221 N N . VAL A 1 156 ? -10.498 -12.267 -45.568 1.00 38.47 156 VAL A N 1
ATOM 1222 C CA . VAL A 1 156 ? -11.087 -13.206 -44.620 1.00 38.47 156 VAL A CA 1
ATOM 1223 C C . VAL A 1 156 ? -12.283 -12.468 -44.004 1.00 38.47 156 VAL A C 1
ATOM 1225 O O . VAL A 1 156 ? -12.068 -11.443 -43.354 1.00 38.47 156 VAL A O 1
ATOM 1228 N N . PRO A 1 157 ? -13.541 -12.935 -44.181 1.00 41.94 157 PRO A N 1
ATOM 1229 C CA . PRO A 1 157 ? -14.670 -12.365 -43.438 1.00 41.94 157 PRO A CA 1
ATOM 1230 C C . PRO A 1 157 ? -14.274 -12.346 -41.964 1.00 41.94 157 PRO A C 1
ATOM 1232 O O . PRO A 1 157 ? -13.562 -13.276 -41.586 1.00 41.94 157 PRO A O 1
ATOM 1235 N N . PRO A 1 158 ? -14.679 -11.360 -41.138 1.00 42.38 158 PRO A N 1
ATOM 1236 C CA . PRO A 1 158 ? -14.252 -11.296 -39.747 1.00 42.38 158 PRO A CA 1
ATOM 1237 C C . PRO A 1 158 ? -14.574 -12.637 -39.102 1.00 42.38 158 PRO A C 1
ATOM 1239 O O . PRO A 1 158 ? -15.719 -12.909 -38.733 1.00 42.38 158 PRO A O 1
ATOM 1242 N N . GLN A 1 159 ? -13.570 -13.512 -39.016 1.00 44.97 159 GLN A N 1
ATOM 1243 C CA . GLN A 1 159 ? -13.685 -14.720 -38.256 1.00 44.97 159 GLN A CA 1
ATOM 1244 C C . GLN A 1 159 ? -13.674 -14.168 -36.852 1.00 44.97 159 GLN A C 1
ATOM 1246 O O . GLN A 1 159 ? -12.635 -13.861 -36.271 1.00 44.97 159 GLN A O 1
ATOM 1251 N N . ARG A 1 160 ? -14.884 -14.012 -36.317 1.00 44.56 160 ARG A N 1
ATOM 1252 C CA . ARG A 1 160 ? -15.127 -14.377 -34.940 1.00 44.56 160 ARG A CA 1
ATOM 1253 C C . ARG A 1 160 ? -14.525 -15.768 -34.800 1.00 44.56 160 ARG A C 1
ATOM 1255 O O . ARG A 1 160 ? -15.177 -16.778 -35.035 1.00 44.56 160 ARG A O 1
ATOM 1262 N N . HIS A 1 161 ? -13.233 -15.820 -34.501 1.00 40.28 161 HIS A N 1
ATOM 1263 C CA . HIS A 1 161 ? -12.731 -16.858 -33.646 1.00 40.28 161 HIS A CA 1
ATOM 1264 C C . HIS A 1 161 ? -13.504 -16.632 -32.357 1.00 40.28 161 HIS A C 1
ATOM 1266 O O . HIS A 1 161 ? -13.109 -15.847 -31.497 1.00 40.28 161 HIS A O 1
ATOM 1272 N N . ASP A 1 162 ? -14.672 -17.269 -32.284 1.00 49.44 162 ASP A N 1
ATOM 1273 C CA . ASP A 1 162 ? -15.163 -17.769 -31.023 1.00 49.44 162 ASP A CA 1
ATOM 1274 C C . ASP A 1 162 ? -13.991 -18.600 -30.507 1.00 49.44 162 ASP A C 1
ATOM 1276 O O . ASP A 1 162 ? -13.743 -19.722 -30.956 1.00 49.44 162 ASP A O 1
ATOM 1280 N N . LEU A 1 163 ? -13.160 -17.963 -29.673 1.00 44.81 163 LEU A N 1
ATOM 1281 C CA . LEU A 1 163 ? -12.193 -18.661 -28.848 1.00 44.81 163 LEU A CA 1
ATOM 1282 C C . LEU A 1 163 ? -12.959 -19.861 -28.291 1.00 44.81 163 LEU A C 1
ATOM 1284 O O . LEU A 1 163 ? -14.082 -19.650 -27.814 1.00 44.81 163 LEU A O 1
ATOM 1288 N N . PRO A 1 164 ? -12.433 -21.096 -28.399 1.00 51.12 164 PRO A N 1
ATOM 1289 C CA . PRO A 1 164 ? -13.116 -22.243 -27.831 1.00 51.12 164 PRO A CA 1
ATOM 1290 C C . PRO A 1 164 ? -13.472 -21.866 -26.401 1.00 51.12 164 PRO A C 1
ATOM 1292 O O . PRO A 1 164 ? -12.587 -21.466 -25.639 1.00 51.12 164 PRO A O 1
ATOM 1295 N N . VAL A 1 165 ? -14.774 -21.881 -26.100 1.00 56.06 165 VAL A N 1
ATOM 1296 C CA . VAL A 1 165 ? -15.285 -21.564 -24.771 1.00 56.06 165 VAL A CA 1
ATOM 1297 C C . VAL A 1 165 ? -14.469 -22.424 -23.823 1.00 56.06 165 VAL A C 1
ATOM 1299 O O . VAL A 1 165 ? -14.492 -23.655 -23.925 1.00 56.06 165 VAL A O 1
ATOM 1302 N N . ALA A 1 166 ? -13.651 -21.773 -22.989 1.00 48.38 166 ALA A N 1
ATOM 1303 C CA . ALA A 1 166 ? -12.978 -22.462 -21.905 1.00 48.38 166 ALA A CA 1
ATOM 1304 C C . ALA A 1 166 ? -14.079 -23.246 -21.190 1.00 48.38 166 ALA A C 1
ATOM 1306 O O . ALA A 1 166 ? -15.122 -22.646 -20.934 1.00 48.38 166 ALA A O 1
ATOM 1307 N N . PRO A 1 167 ? -13.928 -24.562 -20.967 1.00 47.31 167 PRO A N 1
ATOM 1308 C CA . PRO A 1 167 ? -15.010 -25.341 -20.398 1.00 47.31 167 PRO A CA 1
ATOM 1309 C C . PRO A 1 167 ? -15.486 -24.632 -19.131 1.00 47.31 167 PRO A C 1
ATOM 1311 O O . PRO A 1 167 ? -14.693 -24.440 -18.208 1.00 47.31 167 PRO A O 1
ATOM 1314 N N . ASP A 1 168 ? -16.765 -24.242 -19.109 1.00 50.38 168 ASP A N 1
ATOM 1315 C CA . ASP A 1 168 ? -17.486 -23.747 -17.931 1.00 50.38 168 ASP A CA 1
ATOM 1316 C C . ASP A 1 168 ? -17.699 -24.905 -16.944 1.00 50.38 168 ASP A C 1
ATOM 1318 O O . ASP A 1 168 ? -18.791 -25.169 -16.443 1.00 50.38 168 ASP A O 1
ATOM 1322 N N . THR A 1 169 ? -16.630 -25.650 -16.668 1.00 48.94 169 THR A N 1
ATOM 1323 C CA . THR A 1 169 ? -16.557 -26.496 -15.498 1.00 48.94 169 THR A CA 1
ATOM 1324 C C . THR A 1 169 ? -16.444 -25.530 -14.335 1.00 48.94 169 THR A C 1
ATOM 1326 O O . THR A 1 169 ? -15.349 -25.095 -13.969 1.00 48.94 169 THR A O 1
ATOM 1329 N N . GLU A 1 170 ? -17.595 -25.164 -1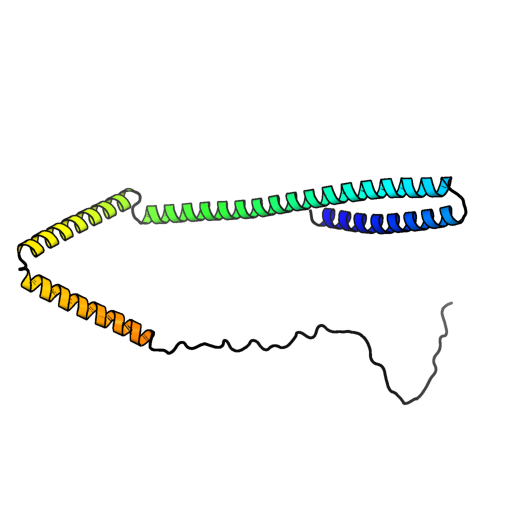3.771 1.00 41.72 170 GLU A N 1
ATOM 1330 C CA . GLU A 1 170 ? -17.663 -24.658 -12.411 1.00 41.72 170 GLU A CA 1
ATOM 1331 C C . GLU A 1 170 ? -16.727 -25.528 -11.570 1.00 41.72 170 GLU A C 1
ATOM 1333 O O . GLU A 1 170 ? -16.937 -26.738 -11.440 1.00 41.72 170 GLU A O 1
ATOM 1338 N N . LEU A 1 171 ? -15.652 -24.934 -11.037 1.00 44.91 171 LEU A N 1
ATOM 1339 C CA . LEU A 1 171 ? -14.919 -25.578 -9.962 1.00 44.91 171 LEU A CA 1
ATOM 1340 C C . LEU A 1 171 ? -15.927 -25.739 -8.830 1.00 44.91 171 LEU A C 1
ATOM 1342 O O . LEU A 1 171 ? -16.204 -24.794 -8.086 1.00 44.91 171 LEU A O 1
ATOM 1346 N N . THR A 1 172 ? -16.482 -26.944 -8.740 1.00 38.00 172 THR A N 1
ATOM 1347 C CA . THR A 1 172 ? -17.231 -27.436 -7.601 1.00 38.00 172 THR A CA 1
ATOM 1348 C C . THR A 1 172 ? -16.300 -27.270 -6.414 1.00 38.00 172 THR A C 1
ATOM 1350 O O . THR A 1 172 ? -15.354 -28.028 -6.196 1.00 38.00 172 THR A O 1
ATOM 1353 N N . ARG A 1 173 ? -16.521 -26.183 -5.673 1.00 43.81 173 ARG A N 1
ATOM 1354 C CA . ARG A 1 173 ? -15.982 -26.024 -4.330 1.00 43.81 173 ARG A CA 1
ATOM 1355 C C . ARG A 1 173 ? -16.476 -27.260 -3.585 1.00 43.81 173 ARG A C 1
ATOM 1357 O O . ARG A 1 173 ? -17.679 -27.508 -3.644 1.00 43.81 173 ARG A O 1
ATOM 1364 N N . PRO A 1 174 ? -15.611 -28.051 -2.938 1.00 40.56 174 PRO A N 1
ATOM 1365 C CA . PRO A 1 174 ? -16.095 -29.158 -2.141 1.00 40.56 174 PRO A CA 1
ATOM 1366 C C . PRO A 1 174 ? -16.912 -28.571 -0.986 1.00 40.56 174 PRO A C 1
ATOM 1368 O O . PRO A 1 174 ? -16.367 -28.057 -0.010 1.00 40.56 174 PRO A O 1
ATOM 1371 N N . THR A 1 175 ? -18.232 -28.587 -1.146 1.00 34.34 175 THR A N 1
ATOM 1372 C CA . THR A 1 175 ? -19.198 -28.619 -0.057 1.00 34.34 175 THR A CA 1
ATOM 1373 C C . THR A 1 175 ? -19.015 -29.965 0.616 1.00 34.34 175 THR A C 1
ATOM 1375 O O . THR A 1 175 ? -19.526 -30.986 0.167 1.00 34.34 175 THR A O 1
ATOM 1378 N N . THR A 1 176 ? -18.198 -29.972 1.660 1.00 39.34 176 THR A N 1
ATOM 1379 C CA . THR A 1 176 ? -18.212 -31.050 2.637 1.00 39.34 176 THR A CA 1
ATOM 1380 C C . THR A 1 176 ? -19.294 -30.701 3.647 1.00 39.34 176 THR A C 1
ATOM 1382 O O . THR A 1 176 ? -19.047 -29.857 4.498 1.00 39.34 176 THR A O 1
ATOM 1385 N N . GLU A 1 177 ? -20.479 -31.283 3.483 1.00 39.53 177 GLU A N 1
ATOM 1386 C CA . GLU A 1 177 ? -21.521 -31.536 4.498 1.00 39.53 177 GLU A CA 1
ATOM 1387 C C . GLU A 1 177 ? -22.638 -32.297 3.751 1.00 39.53 177 GLU A C 1
ATOM 1389 O O . GLU A 1 177 ? -23.193 -31.785 2.785 1.00 39.53 177 GLU A O 1
ATOM 1394 N N . GLU A 1 178 ? -22.677 -33.625 3.881 1.00 42.19 178 GLU A N 1
ATOM 1395 C CA . GLU A 1 178 ? -23.522 -34.386 4.826 1.00 42.19 178 GLU A CA 1
ATOM 1396 C C . GLU A 1 178 ? -24.880 -34.776 4.216 1.00 42.19 178 GLU A C 1
ATOM 1398 O O . GLU A 1 178 ? -25.788 -33.961 4.191 1.00 42.19 178 GLU A O 1
ATOM 1403 N N . GLU A 1 179 ? -24.986 -36.040 3.783 1.00 35.62 179 GLU A N 1
ATOM 1404 C CA . GLU A 1 179 ? -26.187 -36.904 3.699 1.00 35.62 179 GLU A CA 1
ATOM 1405 C C . GLU A 1 179 ? -25.604 -38.350 3.777 1.00 35.62 179 GLU A C 1
ATOM 1407 O O . GLU A 1 179 ? -24.771 -38.705 2.943 1.00 35.62 179 GLU A O 1
ATOM 1412 N N . ASP A 1 180 ? -25.735 -39.189 4.822 1.00 34.72 180 ASP A N 1
ATOM 1413 C CA . ASP A 1 180 ? -26.927 -39.668 5.558 1.00 34.72 180 ASP A CA 1
ATOM 1414 C C . ASP A 1 180 ? -28.058 -39.987 4.566 1.00 34.72 180 ASP A C 1
ATOM 1416 O O . ASP A 1 180 ? -28.534 -39.098 3.885 1.00 34.72 180 ASP A O 1
ATOM 1420 N N . GLU A 1 181 ? -28.545 -41.205 4.330 1.00 36.09 181 GLU A N 1
ATOM 1421 C CA . GLU A 1 181 ? -28.585 -42.494 5.029 1.00 36.09 181 GLU A CA 1
ATOM 1422 C C . GLU A 1 181 ? -28.653 -43.583 3.906 1.00 36.09 181 GLU A C 1
ATOM 1424 O O . GLU A 1 181 ? -28.893 -43.267 2.746 1.00 36.09 181 GLU A O 1
ATOM 1429 N N . GLU A 1 182 ? -28.378 -44.881 4.063 1.00 36.69 182 GLU A N 1
ATOM 1430 C CA . GLU A 1 182 ? -29.209 -45.846 4.783 1.00 36.69 182 GLU A CA 1
ATOM 1431 C C . GLU A 1 182 ? -28.543 -47.249 4.753 1.00 36.69 182 GLU A C 1
ATOM 1433 O O . GLU A 1 182 ? -27.812 -47.626 3.839 1.00 36.69 182 GLU A O 1
ATOM 1438 N N . GLN A 1 183 ? -28.792 -47.999 5.824 1.00 35.75 183 GLN A N 1
ATOM 1439 C CA . GLN A 1 183 ? -28.145 -49.232 6.309 1.00 35.75 183 GLN A CA 1
ATOM 1440 C C . GLN A 1 183 ? -28.785 -50.499 5.653 1.00 35.75 183 GLN A C 1
ATOM 1442 O O . GLN A 1 183 ? -29.495 -50.334 4.667 1.00 35.75 183 GLN A O 1
ATOM 1447 N N . PRO A 1 184 ? -28.704 -51.762 6.164 1.00 45.06 184 PRO A N 1
ATOM 1448 C CA . PRO A 1 184 ? -27.906 -52.363 7.249 1.00 45.06 184 PRO A CA 1
ATOM 1449 C C . PRO A 1 184 ? -27.338 -53.783 6.955 1.00 45.06 184 PRO A C 1
ATOM 1451 O O . PRO A 1 184 ? -27.835 -54.511 6.104 1.00 45.06 184 PRO A O 1
ATOM 1454 N N . GLN A 1 185 ? -26.372 -54.236 7.771 1.00 40.47 185 GLN A N 1
ATOM 1455 C CA . GLN A 1 185 ? -26.280 -55.601 8.353 1.00 40.47 185 GLN A CA 1
ATOM 1456 C C . GLN A 1 185 ? -25.018 -55.671 9.239 1.00 40.47 185 GLN A C 1
ATOM 1458 O O . GLN A 1 185 ? -23.897 -55.568 8.759 1.00 40.47 185 GLN A O 1
ATOM 1463 N N . ARG A 1 186 ? -25.154 -55.626 10.579 1.00 36.44 186 ARG A N 1
ATOM 1464 C CA . ARG A 1 186 ? -25.052 -56.799 11.489 1.00 36.44 186 ARG A CA 1
ATOM 1465 C C . ARG A 1 186 ? -23.976 -57.780 10.994 1.00 36.44 186 ARG A C 1
ATOM 1467 O O . ARG A 1 186 ? -24.154 -58.347 9.932 1.00 36.44 186 ARG A O 1
ATOM 1474 N N . VAL A 1 187 ? -22.870 -58.017 11.710 1.00 42.81 187 VAL A N 1
ATOM 1475 C CA . VAL A 1 187 ? -22.793 -58.955 12.850 1.00 42.81 187 VAL A CA 1
ATOM 1476 C C . VAL A 1 187 ? -21.551 -58.674 13.735 1.00 42.81 187 VAL A C 1
ATOM 1478 O O . VAL A 1 187 ? -20.447 -58.553 13.227 1.00 42.81 187 VAL A O 1
ATOM 1481 N N . ARG A 1 188 ? -21.776 -58.701 15.063 1.00 42.75 188 ARG A N 1
ATOM 1482 C CA . ARG A 1 188 ? -20.859 -58.955 16.209 1.00 42.75 188 ARG A CA 1
ATOM 1483 C C . ARG A 1 188 ? -19.703 -57.975 16.475 1.00 42.75 188 ARG A C 1
ATOM 1485 O O . ARG A 1 188 ? -18.733 -57.945 15.744 1.00 42.75 188 ARG A O 1
ATOM 1492 N N . GLN A 1 189 ? -19.757 -57.105 17.488 1.00 36.62 189 GLN A N 1
ATOM 1493 C CA . GLN A 1 189 ? -19.937 -57.321 18.940 1.00 36.62 189 GLN A CA 1
ATOM 1494 C C . GLN A 1 189 ? -18.691 -57.932 19.617 1.00 36.62 189 GLN A C 1
ATOM 1496 O O . GLN A 1 189 ? -18.279 -59.040 19.303 1.00 36.62 189 GLN A O 1
ATOM 1501 N N . VAL A 1 190 ? -18.248 -57.206 20.651 1.00 40.00 190 VAL A N 1
ATOM 1502 C CA . VAL A 1 190 ? -17.431 -57.625 21.801 1.00 40.00 190 VAL A CA 1
ATOM 1503 C C . VAL A 1 190 ? -15.916 -57.715 21.586 1.00 40.00 190 VAL A C 1
ATOM 1505 O O . VAL A 1 190 ? -15.386 -58.783 21.345 1.00 40.00 190 VAL A O 1
ATOM 1508 N N . GLU A 1 191 ? -15.205 -56.621 21.869 1.00 44.16 191 GLU A N 1
ATOM 1509 C CA . GLU A 1 191 ? -14.273 -56.638 23.008 1.00 44.16 191 GLU A CA 1
ATOM 1510 C C . GLU A 1 191 ? -14.023 -55.219 23.533 1.00 44.16 191 GLU A C 1
ATOM 1512 O O . GLU A 1 191 ? -13.126 -54.475 23.146 1.00 44.16 191 GLU A O 1
ATOM 1517 N N . ARG A 1 192 ? -14.905 -54.844 24.465 1.00 40.75 192 ARG A N 1
ATOM 1518 C CA . ARG A 1 192 ? -14.609 -53.901 25.540 1.00 40.75 192 ARG A CA 1
ATOM 1519 C C . ARG A 1 192 ? -13.264 -54.297 26.158 1.00 40.75 192 ARG A C 1
ATOM 1521 O O . ARG A 1 192 ? -13.111 -55.412 26.627 1.00 40.75 192 ARG A O 1
ATOM 1528 N N . ARG A 1 193 ? -12.320 -53.361 26.210 1.00 40.56 193 ARG A N 1
ATOM 1529 C CA . ARG A 1 193 ? -12.027 -52.628 27.452 1.00 40.56 193 ARG A CA 1
ATOM 1530 C C . ARG A 1 193 ? -11.758 -53.570 28.627 1.00 40.56 193 ARG A C 1
ATOM 1532 O O . ARG A 1 193 ? -12.689 -53.938 29.338 1.00 40.56 193 ARG A O 1
ATOM 1539 N N . GLN A 1 194 ? -10.476 -53.845 28.836 1.00 40.28 194 GLN A N 1
ATOM 1540 C CA . GLN A 1 194 ? -9.789 -54.192 30.088 1.00 40.28 194 GLN A CA 1
ATOM 1541 C C . GLN A 1 194 ? -8.320 -54.451 29.674 1.00 40.28 194 GLN A C 1
ATOM 1543 O O . GLN A 1 194 ? -8.110 -55.161 28.707 1.00 40.28 194 GLN A O 1
ATOM 1548 N N . MET A 1 195 ? -7.247 -53.879 30.218 1.00 39.09 195 MET A N 1
ATOM 1549 C CA . MET A 1 195 ? -6.976 -53.151 31.456 1.00 39.09 195 MET A CA 1
ATOM 1550 C C . MET A 1 195 ? -5.726 -52.270 31.254 1.00 39.09 195 MET A C 1
ATOM 1552 O O . MET A 1 195 ? -4.808 -52.626 30.524 1.00 39.09 195 MET A O 1
ATOM 1556 N N . VAL A 1 196 ? -5.687 -51.149 31.965 1.00 44.03 196 VAL A N 1
ATOM 1557 C CA . VAL A 1 196 ? -4.470 -50.523 32.520 1.00 44.03 196 VAL A CA 1
ATOM 1558 C C . VAL A 1 196 ? -4.566 -50.778 34.038 1.00 44.03 196 VAL A C 1
ATOM 1560 O O . VAL A 1 196 ? -5.706 -50.870 34.509 1.00 44.03 196 VAL A O 1
ATOM 1563 N N . PRO A 1 197 ? -3.517 -50.719 34.875 1.00 48.47 197 PRO A N 1
ATOM 1564 C CA . PRO A 1 197 ? -2.116 -51.162 34.808 1.00 48.47 197 PRO A CA 1
ATOM 1565 C C . PRO A 1 197 ? -1.808 -52.201 35.929 1.00 48.47 197 PRO A C 1
ATOM 1567 O O . PRO A 1 197 ? -2.687 -52.542 36.721 1.00 48.47 197 PRO A O 1
ATOM 1570 N N . ALA A 1 198 ? -0.551 -52.634 36.055 1.00 41.00 198 ALA A N 1
ATOM 1571 C CA . ALA A 1 198 ? 0.077 -52.995 37.333 1.00 41.00 198 ALA A CA 1
ATOM 1572 C C . ALA A 1 198 ? 1.565 -52.633 37.273 1.00 41.00 198 ALA A C 1
ATOM 1574 O O . ALA A 1 198 ? 2.161 -52.868 36.196 1.00 41.00 198 ALA A O 1
#

Secondary structure (DSSP, 8-state):
-HHHHHHHHHHHHHHHHHHHHHHHHHHHHHHTT-HHHHHHHHHHHHHHHHHHHHHHHHHHHHHHHHHHHHHHHHHHHHHHHHHHHHHHHHHHHHHTTHHHHHHHHHHHHHHHHHHHHHHHHHHHTTS-HHHHHHHHHHHHHHHHHHHHHHHHHH-S------------------------------------------

Organism: Verticillium alfalfae (strain VaMs.102 / ATCC MYA-4576 / FGSC 10136) (NCBI:txid526221)

Radius of gyration: 42.09 Å; chains: 1; bounding box: 64×79×109 Å

InterPro domains:
  IPR005024 Snf7 family [PF03357] (2-170)
  IPR005024 Snf7 family [PTHR22761] (4-177)

Foldseek 3Di:
DVVVLVVLVVVLVVLVVLLVVLVVQLVVCVVVVNNVSSVVSVVVSVVSVVVNVVSVVVSVVVVVVVVVVVVVVVVVVVVVVVVVVVVVVQVVCVVCVHPVSVVVVVVVVVVVVVVVVVVVVVCVVPDDPVNVVVVVVVVVVVVCVVVVVVVVVVPPDPPPPPPPPPPPPPPPPPPPDDDDDDDDDDDDDDDDDDDDDD

Sequence (198 aa):
MKLQRDKLHQYQKRITLLTDKETAIAKQMLAKGDKDKALLALRRKKYQESLLAKTDAQLAQLQHLTSNVEFALIQKDVMFGLQQGSRVLKDIQAEMGGVEGVERMMGENAEALAYQKEIAELLNGRISNSEEEEVEDELAEMEARLHAGEEVAQGVPPQRHDLPVAPDTELTRPTTEEEDEEQPQRVRQVERRQMVPA

pLDDT: mean 77.64, std 20.99, range [34.34, 96.25]